Protein AF-A0A969FTD6-F1 (afdb_monomer_lite)

Radius of gyration: 33.19 Å; chains: 1; bounding box: 78×40×81 Å

pLDDT: mean 76.38, std 23.48, range [24.3, 97.56]

Sequence (260 aa):
MRTQARQRPEEIRHRRRGDRRIGVDPRQITDHGQPRAHDRSQKDASADERFLGATGIMGVGSLMAVPLWDGGNVLGLLYADASFARAAFTEDDLRLLSMLGNVAAIQMRNASLIGEKLVKERLMAEALAAAEIQRGCFPDAPPAVPGYQADGRSRPCHEVGGDFFDFVDVGNGRHVCMLGDVAGKGMGAAILMSMIHAVFHELVKDGPPILELARRLNGTVLRHAPSNRFVTLVLAELDATAHRVTVVNCGHAPAPLVAR

Structure (mmCIF, N/CA/C/O backbone):
data_AF-A0A969FTD6-F1
#
_entry.id   AF-A0A969FTD6-F1
#
loop_
_atom_site.group_PDB
_atom_site.id
_atom_site.type_symbol
_atom_site.label_atom_id
_atom_site.label_alt_id
_atom_site.label_comp_id
_atom_site.label_asym_id
_atom_site.label_entity_id
_atom_site.label_seq_id
_atom_site.pdbx_PDB_ins_code
_atom_site.Cartn_x
_atom_site.Cartn_y
_atom_site.Cartn_z
_atom_site.occupancy
_atom_site.B_iso_or_equiv
_atom_site.auth_seq_id
_atom_site.auth_comp_id
_atom_site.auth_asym_id
_atom_site.auth_atom_id
_atom_site.pdbx_PDB_model_num
ATOM 1 N N . MET A 1 1 ? 16.317 21.171 -0.805 1.00 34.66 1 MET A N 1
ATOM 2 C CA . MET A 1 1 ? 15.960 20.791 -2.190 1.00 34.66 1 MET A CA 1
ATOM 3 C C . MET A 1 1 ? 17.231 20.425 -2.946 1.00 34.66 1 MET A C 1
ATOM 5 O O . MET A 1 1 ? 17.944 21.308 -3.395 1.00 34.66 1 MET A O 1
ATOM 9 N N . ARG A 1 2 ? 17.570 19.131 -2.993 1.00 24.30 2 ARG A N 1
ATOM 10 C CA . ARG A 1 2 ? 18.695 18.582 -3.767 1.00 24.30 2 ARG A CA 1
ATOM 11 C C . ARG A 1 2 ? 18.104 17.613 -4.787 1.00 24.30 2 ARG A C 1
ATOM 13 O O . ARG A 1 2 ? 17.516 16.613 -4.393 1.00 24.30 2 ARG A O 1
ATOM 20 N N . THR A 1 3 ? 18.230 17.933 -6.067 1.00 28.70 3 THR A N 1
ATOM 21 C CA . THR A 1 3 ? 17.766 17.094 -7.176 1.00 28.70 3 THR A CA 1
ATOM 22 C C . THR A 1 3 ? 18.923 16.187 -7.591 1.00 28.70 3 THR A C 1
ATOM 24 O O . THR A 1 3 ? 19.965 16.675 -8.024 1.00 28.70 3 THR A O 1
ATOM 27 N N . GLN A 1 4 ? 18.776 14.875 -7.391 1.00 28.73 4 GLN A N 1
ATOM 28 C CA . GLN A 1 4 ? 19.756 13.866 -7.799 1.00 28.73 4 GLN A CA 1
ATOM 29 C C . GLN A 1 4 ? 19.786 13.736 -9.327 1.00 28.73 4 GLN A C 1
ATOM 31 O O . GLN A 1 4 ? 18.759 13.518 -9.971 1.00 28.73 4 GLN A O 1
ATOM 36 N N . ALA A 1 5 ? 20.983 13.861 -9.896 1.00 29.08 5 ALA A N 1
ATOM 37 C CA . ALA A 1 5 ? 21.264 13.612 -11.299 1.00 29.08 5 ALA A CA 1
ATOM 38 C C . ALA A 1 5 ? 21.299 12.099 -11.574 1.00 29.08 5 ALA A C 1
ATOM 40 O O . ALA A 1 5 ? 22.033 11.357 -10.923 1.00 29.08 5 ALA A O 1
ATOM 41 N N . ARG A 1 6 ? 20.517 11.647 -12.562 1.00 28.14 6 ARG A N 1
ATOM 42 C CA . ARG A 1 6 ? 20.619 10.302 -13.145 1.00 28.14 6 ARG A CA 1
ATOM 43 C C . ARG A 1 6 ? 21.990 10.139 -13.815 1.00 28.14 6 ARG A C 1
ATOM 45 O O . ARG A 1 6 ? 22.285 10.841 -14.782 1.00 28.14 6 ARG A O 1
ATOM 52 N N . GLN A 1 7 ? 22.802 9.209 -13.318 1.00 28.56 7 GLN A N 1
ATOM 53 C CA . GLN A 1 7 ? 24.015 8.739 -13.991 1.00 28.56 7 GLN A CA 1
ATOM 54 C C . GLN A 1 7 ? 23.631 7.949 -15.253 1.00 28.56 7 GLN A C 1
ATOM 56 O O . GLN A 1 7 ? 22.749 7.091 -15.212 1.00 28.56 7 GLN A O 1
ATOM 61 N N . ARG A 1 8 ? 24.266 8.277 -16.384 1.00 27.56 8 ARG A N 1
ATOM 62 C CA . ARG A 1 8 ? 24.185 7.511 -17.639 1.00 27.56 8 ARG A CA 1
ATOM 63 C C . ARG A 1 8 ? 25.200 6.354 -17.596 1.00 27.56 8 ARG A C 1
ATOM 65 O O . ARG A 1 8 ? 26.215 6.515 -16.920 1.00 27.56 8 ARG A O 1
ATOM 72 N N . PRO A 1 9 ? 24.967 5.234 -18.304 1.00 26.23 9 PRO A N 1
ATOM 73 C CA . PRO A 1 9 ? 25.908 4.120 -18.335 1.00 26.23 9 PRO A CA 1
ATOM 74 C C . PRO A 1 9 ? 27.205 4.523 -19.046 1.00 26.23 9 PRO A C 1
ATOM 76 O O . PRO A 1 9 ? 27.179 5.256 -20.035 1.00 26.23 9 PRO A O 1
ATOM 79 N N . GLU A 1 10 ? 28.329 4.047 -18.519 1.00 26.23 10 GLU A N 1
ATOM 80 C CA . GLU A 1 10 ? 29.667 4.284 -19.051 1.00 26.23 10 GLU A CA 1
ATOM 81 C C . GLU A 1 10 ? 29.856 3.575 -20.402 1.00 26.23 10 GLU A C 1
ATOM 83 O O . GLU A 1 10 ? 29.721 2.357 -20.514 1.00 26.23 10 GLU A O 1
ATOM 88 N N . GLU A 1 11 ? 30.172 4.348 -21.443 1.00 28.19 11 GLU A N 1
ATOM 89 C CA . GLU A 1 11 ? 30.576 3.826 -22.749 1.00 28.19 11 GLU A CA 1
ATOM 90 C C . GLU A 1 11 ? 31.969 3.192 -22.655 1.00 28.19 11 GLU A C 1
ATOM 92 O O . GLU A 1 11 ? 32.961 3.857 -22.337 1.00 28.19 11 GLU A O 1
ATOM 97 N N . ILE A 1 12 ? 32.058 1.909 -23.007 1.00 25.89 12 ILE A N 1
ATOM 98 C CA . ILE A 1 12 ? 33.327 1.203 -23.191 1.00 25.89 12 ILE A CA 1
ATOM 99 C C . ILE A 1 12 ? 34.023 1.794 -24.428 1.00 25.89 12 ILE A C 1
ATOM 101 O O . ILE A 1 12 ? 33.731 1.444 -25.569 1.00 25.89 12 ILE A O 1
ATOM 105 N N . ARG A 1 13 ? 34.945 2.734 -24.192 1.00 29.53 13 ARG A N 1
ATOM 106 C CA . ARG A 1 13 ? 35.761 3.404 -25.216 1.00 29.53 13 ARG A CA 1
ATOM 107 C C . ARG A 1 13 ? 37.145 2.768 -25.287 1.00 29.53 13 ARG A C 1
ATOM 109 O O . ARG A 1 13 ? 37.989 3.007 -24.421 1.00 29.53 13 ARG A O 1
ATOM 116 N N . HIS A 1 14 ? 37.435 2.066 -26.379 1.00 26.19 14 HIS A N 1
ATOM 117 C CA . HIS A 1 14 ? 38.819 1.806 -26.770 1.00 26.19 14 HIS A CA 1
ATOM 118 C C . HIS A 1 14 ? 39.447 3.123 -27.264 1.00 26.19 14 HIS A C 1
ATOM 120 O O . HIS A 1 14 ? 39.319 3.512 -28.421 1.00 26.19 14 HIS A O 1
ATOM 126 N N . ARG A 1 15 ? 40.090 3.862 -26.348 1.00 26.33 15 ARG A N 1
ATOM 127 C CA . ARG A 1 15 ? 40.807 5.113 -26.643 1.00 26.33 15 ARG A CA 1
ATOM 128 C C . ARG A 1 15 ? 42.099 4.826 -27.411 1.00 26.33 15 ARG A C 1
ATOM 130 O O . ARG A 1 15 ? 43.019 4.229 -26.856 1.00 26.33 15 ARG A O 1
ATOM 137 N N . ARG A 1 16 ? 42.241 5.385 -28.616 1.00 26.97 16 ARG A N 1
ATOM 138 C CA . ARG A 1 16 ? 43.555 5.843 -29.098 1.00 26.97 16 ARG A CA 1
ATOM 139 C C . ARG A 1 16 ? 43.746 7.311 -28.709 1.00 26.97 16 ARG A C 1
ATOM 141 O O . ARG A 1 16 ? 42.808 8.105 -28.691 1.00 26.97 16 ARG A O 1
ATOM 148 N N . ARG A 1 17 ? 44.972 7.646 -28.312 1.00 24.31 17 ARG A N 1
ATOM 149 C CA . ARG A 1 17 ? 45.410 8.978 -27.867 1.00 24.31 17 ARG A CA 1
ATOM 150 C C . ARG A 1 17 ? 45.198 9.986 -29.014 1.00 24.31 17 ARG A C 1
ATOM 152 O O . ARG A 1 17 ? 45.852 9.846 -30.039 1.00 24.31 17 ARG A O 1
ATOM 159 N N . GLY A 1 18 ? 44.302 10.967 -28.842 1.00 30.55 18 GLY A N 1
ATOM 160 C CA . GLY A 1 18 ? 44.083 12.066 -29.807 1.00 30.55 18 GLY A CA 1
ATOM 161 C C . GLY A 1 18 ? 42.626 12.487 -30.067 1.00 30.55 18 GLY A C 1
ATOM 162 O O . GLY A 1 18 ? 42.404 13.520 -30.684 1.00 30.55 18 GLY A O 1
ATOM 163 N N . ASP A 1 19 ? 41.642 11.731 -29.580 1.00 30.91 19 ASP A N 1
ATOM 164 C CA . ASP A 1 19 ? 40.222 11.866 -29.948 1.00 30.91 19 ASP A CA 1
ATOM 165 C C . ASP A 1 19 ? 39.555 13.184 -29.464 1.00 30.91 19 ASP A C 1
ATOM 167 O O . ASP A 1 19 ? 39.225 13.333 -28.281 1.00 30.91 19 ASP A O 1
ATOM 171 N N . ARG A 1 20 ? 39.361 14.155 -30.376 1.00 35.31 20 ARG A N 1
ATOM 172 C CA . ARG A 1 20 ? 38.518 15.357 -30.188 1.00 35.31 20 ARG A CA 1
ATOM 173 C C . ARG A 1 20 ? 37.158 15.144 -30.862 1.00 35.31 20 ARG A C 1
ATOM 175 O O . ARG A 1 20 ? 37.081 14.602 -31.956 1.00 35.31 20 ARG A O 1
ATOM 182 N N . ARG A 1 21 ? 36.084 15.590 -30.196 1.00 30.48 21 ARG A N 1
ATOM 183 C CA . ARG A 1 21 ? 34.682 15.393 -30.612 1.00 30.48 21 ARG A CA 1
ATOM 184 C C . ARG A 1 21 ? 34.418 15.962 -32.012 1.00 30.48 21 ARG A C 1
ATOM 186 O O . ARG A 1 21 ? 34.477 17.174 -32.197 1.00 30.48 21 ARG A O 1
ATOM 193 N N . ILE A 1 22 ? 34.037 15.100 -32.950 1.00 40.06 22 ILE A N 1
ATOM 194 C CA . ILE A 1 22 ? 33.452 15.498 -34.234 1.00 40.06 22 ILE A CA 1
ATOM 195 C C . ILE A 1 22 ? 31.959 15.753 -33.981 1.00 40.06 22 ILE A C 1
ATOM 197 O O . ILE A 1 22 ? 31.197 14.824 -33.718 1.00 40.06 22 ILE A O 1
ATOM 201 N N . GLY A 1 23 ? 31.553 17.022 -33.962 1.00 32.78 23 GLY A N 1
ATOM 202 C CA . GLY A 1 23 ? 30.154 17.417 -33.808 1.00 32.78 23 GLY A CA 1
ATOM 203 C C . GLY A 1 23 ? 29.450 17.437 -35.159 1.00 32.78 23 GLY A C 1
ATOM 204 O O . GLY A 1 23 ? 29.467 18.466 -35.820 1.00 32.78 23 GLY A O 1
ATOM 205 N N . VAL A 1 24 ? 28.845 16.317 -35.560 1.00 42.66 24 VAL A N 1
ATOM 206 C CA . VAL A 1 24 ? 27.911 16.267 -36.699 1.00 42.66 24 VAL A CA 1
ATOM 207 C C . VAL A 1 24 ? 26.496 16.174 -36.138 1.00 42.66 24 VAL A C 1
ATOM 209 O O . VAL A 1 24 ? 26.225 15.297 -35.317 1.00 42.66 24 VAL A O 1
ATOM 212 N N . ASP A 1 25 ? 25.602 17.080 -36.538 1.00 39.84 25 ASP A N 1
ATOM 213 C CA . ASP A 1 25 ? 24.189 17.019 -36.151 1.00 39.84 25 ASP A CA 1
ATOM 214 C C . ASP A 1 25 ? 23.498 15.866 -36.913 1.00 39.84 25 ASP A C 1
ATOM 216 O O . ASP A 1 25 ? 23.397 15.929 -38.143 1.00 39.84 25 ASP A O 1
ATOM 220 N N . PRO A 1 26 ? 22.988 14.820 -36.228 1.00 39.53 26 PRO A N 1
ATOM 221 C CA . PRO A 1 26 ? 22.328 13.680 -36.871 1.00 39.53 26 PRO A CA 1
ATOM 222 C C . PRO A 1 26 ? 21.117 14.074 -37.726 1.00 39.53 26 PRO A C 1
ATOM 224 O O . PRO A 1 26 ? 20.759 13.352 -38.655 1.00 39.53 26 PRO A O 1
ATOM 227 N N . ARG A 1 27 ? 20.491 15.225 -37.439 1.00 37.91 27 ARG A N 1
ATOM 228 C CA . ARG A 1 27 ? 19.327 15.739 -38.179 1.00 37.91 27 ARG A CA 1
ATOM 229 C C . ARG A 1 27 ? 19.689 16.279 -39.560 1.00 37.91 27 ARG A C 1
ATOM 231 O O . ARG A 1 27 ? 18.815 16.370 -40.411 1.00 37.91 27 ARG A O 1
ATOM 238 N N . GLN A 1 28 ? 20.959 16.608 -39.801 1.00 39.91 28 GLN A N 1
ATOM 239 C CA . GLN A 1 28 ? 21.438 17.109 -41.096 1.00 39.91 28 GLN A CA 1
ATOM 240 C C . GLN A 1 28 ? 21.716 15.988 -42.114 1.00 39.91 28 GLN A C 1
ATOM 242 O O . GLN A 1 28 ? 22.101 16.264 -43.249 1.00 39.91 28 GLN A O 1
ATOM 247 N N . ILE A 1 29 ? 21.528 14.728 -41.706 1.00 44.56 29 ILE A N 1
ATOM 248 C CA . ILE A 1 29 ? 21.784 13.513 -42.500 1.00 44.56 29 ILE A CA 1
ATOM 249 C C . ILE A 1 29 ? 20.460 12.823 -42.892 1.00 44.56 29 ILE A C 1
ATOM 251 O O . ILE A 1 29 ? 20.436 11.858 -43.651 1.00 44.56 29 ILE A O 1
ATOM 255 N N . THR A 1 30 ? 19.328 13.344 -42.418 1.00 38.50 30 THR A N 1
ATOM 256 C CA . THR A 1 30 ? 17.986 12.847 -42.735 1.00 38.50 30 THR A CA 1
ATOM 257 C C . THR A 1 30 ? 17.180 13.935 -43.434 1.00 38.50 30 THR A C 1
ATOM 259 O O . THR A 1 30 ? 17.052 15.025 -42.883 1.00 38.50 30 THR A O 1
ATOM 262 N N . ASP A 1 31 ? 16.586 13.630 -44.589 1.00 37.19 31 ASP A N 1
ATOM 263 C CA . ASP A 1 31 ? 15.545 14.462 -45.202 1.00 37.19 31 ASP A CA 1
ATOM 264 C C . ASP A 1 31 ? 14.208 13.713 -45.105 1.00 37.19 31 ASP A C 1
ATOM 266 O O . ASP A 1 31 ? 14.114 12.540 -45.472 1.00 37.19 31 ASP A O 1
ATOM 270 N N . HIS A 1 32 ? 13.194 14.347 -44.515 1.00 36.75 32 HIS A N 1
ATOM 271 C CA . HIS A 1 32 ? 11.852 13.777 -44.315 1.00 36.75 32 HIS A CA 1
ATOM 272 C C . HIS A 1 32 ? 11.771 12.373 -43.669 1.00 36.75 32 HIS A C 1
ATOM 274 O O . HIS A 1 32 ? 10.801 11.645 -43.874 1.00 36.75 32 HIS A O 1
ATOM 280 N N . GLY A 1 33 ? 12.756 11.981 -42.852 1.00 39.34 33 GLY A N 1
ATOM 281 C CA . GLY A 1 33 ? 12.734 10.694 -42.143 1.00 39.34 33 GLY A CA 1
ATOM 282 C C . GLY A 1 33 ? 13.090 9.474 -43.002 1.00 39.34 33 GLY A C 1
ATOM 283 O O . GLY A 1 33 ? 12.961 8.352 -42.520 1.00 39.34 33 GLY A O 1
ATOM 284 N N . GLN A 1 34 ? 13.577 9.670 -44.233 1.00 30.23 34 GLN A N 1
ATOM 285 C CA . GLN A 1 34 ? 14.208 8.612 -45.024 1.00 30.23 34 GLN A CA 1
ATOM 286 C C . GLN A 1 34 ? 15.731 8.823 -45.077 1.00 30.23 34 GLN A C 1
ATOM 288 O O . GLN A 1 34 ? 16.189 9.931 -45.376 1.00 30.23 34 GLN A O 1
ATOM 293 N N . PRO A 1 35 ? 16.549 7.790 -44.799 1.00 38.34 35 PRO A N 1
ATOM 294 C CA . PRO A 1 35 ? 17.992 7.902 -44.935 1.00 38.34 35 PRO A CA 1
ATOM 295 C C . PRO A 1 35 ? 18.355 7.910 -46.423 1.00 38.34 35 PRO A C 1
ATOM 297 O O . PRO A 1 35 ? 18.265 6.888 -47.101 1.00 38.34 35 PRO A O 1
ATOM 300 N N . ARG A 1 36 ? 18.799 9.056 -46.951 1.00 35.66 36 ARG A N 1
ATOM 301 C CA . ARG A 1 36 ? 19.637 9.025 -48.153 1.00 35.66 36 ARG A CA 1
ATOM 302 C C . ARG A 1 36 ? 21.031 8.606 -47.713 1.00 35.66 36 ARG A C 1
ATOM 304 O O . ARG A 1 36 ? 21.658 9.313 -46.930 1.00 35.66 36 ARG A O 1
ATOM 311 N N . ALA A 1 37 ? 21.527 7.501 -48.264 1.00 34.59 37 ALA A N 1
ATOM 312 C CA . ALA A 1 37 ? 22.958 7.307 -48.426 1.00 34.59 37 ALA A CA 1
ATOM 313 C C . ALA A 1 37 ? 23.477 8.563 -49.142 1.00 34.59 37 ALA A C 1
ATOM 315 O O . ALA A 1 37 ? 23.156 8.804 -50.306 1.00 34.59 37 ALA A O 1
ATOM 316 N N . HIS A 1 38 ? 24.143 9.463 -48.420 1.00 37.91 38 HIS A N 1
ATOM 317 C CA . HIS A 1 38 ? 24.896 10.509 -49.086 1.00 37.91 38 HIS A CA 1
ATOM 318 C C . HIS A 1 38 ? 26.130 9.819 -49.651 1.00 37.91 38 HIS A C 1
ATOM 320 O O . HIS A 1 38 ? 27.153 9.724 -48.979 1.00 37.91 38 HIS A O 1
ATOM 326 N N . ASP A 1 39 ? 26.006 9.326 -50.886 1.00 34.66 39 ASP A N 1
ATOM 327 C CA . ASP A 1 39 ? 27.163 9.138 -51.746 1.00 34.66 39 ASP A CA 1
ATOM 328 C C . ASP A 1 39 ? 27.726 10.518 -52.027 1.00 34.66 39 ASP A C 1
ATOM 330 O O . ASP A 1 39 ? 27.316 11.264 -52.920 1.00 34.66 39 ASP A O 1
ATOM 334 N N . ARG A 1 40 ? 28.606 10.926 -51.132 1.00 37.47 40 ARG A N 1
ATOM 335 C CA . ARG A 1 40 ? 29.552 11.969 -51.425 1.00 37.47 40 ARG A CA 1
ATOM 336 C C . ARG A 1 40 ? 30.903 11.364 -51.134 1.00 37.47 40 ARG A C 1
ATOM 338 O O . ARG A 1 40 ? 31.527 11.686 -50.130 1.00 37.47 40 ARG A O 1
ATOM 345 N N . SER A 1 41 ? 31.376 10.548 -52.076 1.00 36.34 41 SER A N 1
ATOM 346 C CA . SER A 1 41 ? 32.787 10.547 -52.468 1.00 36.34 41 SER A CA 1
ATOM 347 C C . SER A 1 41 ? 33.208 11.990 -52.812 1.00 36.34 41 SER A C 1
ATOM 349 O O . SER A 1 41 ? 33.412 12.364 -53.970 1.00 36.34 41 SER A O 1
ATOM 351 N N . GLN A 1 42 ? 33.284 12.858 -51.807 1.00 39.09 42 GLN A N 1
ATOM 352 C CA . GLN A 1 42 ? 33.885 14.167 -51.931 1.00 39.09 42 GLN A CA 1
ATOM 353 C C . GLN A 1 42 ? 35.360 13.997 -51.623 1.00 39.09 42 GLN A C 1
ATOM 355 O O . GLN A 1 42 ? 35.747 13.592 -50.531 1.00 39.09 42 GLN A O 1
ATOM 360 N N . LYS A 1 43 ? 36.173 14.337 -52.623 1.00 36.94 43 LYS A N 1
ATOM 361 C CA . LYS A 1 43 ? 37.637 14.355 -52.574 1.00 36.94 43 LYS A CA 1
ATOM 362 C C . LYS A 1 43 ? 38.214 15.336 -51.541 1.00 36.94 43 LYS A C 1
ATOM 364 O O . LYS A 1 43 ? 39.428 15.480 -51.498 1.00 36.94 43 LYS A O 1
ATOM 369 N N . ASP A 1 44 ? 37.382 16.015 -50.747 1.00 42.88 44 ASP A N 1
ATOM 370 C CA . ASP A 1 44 ? 37.850 16.888 -49.676 1.00 42.88 44 ASP A CA 1
ATOM 371 C C . ASP A 1 44 ? 36.746 17.169 -48.638 1.00 42.88 44 ASP A C 1
ATOM 373 O O . ASP A 1 44 ? 35.820 17.944 -48.878 1.00 42.88 44 ASP A O 1
ATOM 377 N N . ALA A 1 45 ? 36.840 16.541 -47.461 1.00 41.19 45 ALA A N 1
ATOM 378 C CA . ALA A 1 45 ? 35.931 16.771 -46.329 1.00 41.19 45 ALA A CA 1
ATOM 379 C C . ALA A 1 45 ? 36.155 18.139 -45.642 1.00 41.19 45 ALA A C 1
ATOM 381 O O . ALA A 1 45 ? 35.375 18.544 -44.783 1.00 41.19 45 ALA A O 1
ATOM 382 N N . SER A 1 46 ? 37.224 18.850 -46.017 1.00 39.78 46 SER A N 1
ATOM 383 C CA . SER A 1 46 ? 37.617 20.155 -45.473 1.00 39.78 46 SER A CA 1
ATOM 384 C C . SER A 1 46 ? 36.807 21.340 -46.026 1.00 39.78 46 SER A C 1
ATOM 386 O O . SER A 1 46 ? 36.881 22.437 -45.474 1.00 39.78 46 SER A O 1
ATOM 388 N N . ALA A 1 47 ? 36.021 21.125 -47.088 1.00 37.38 47 ALA A N 1
ATOM 389 C CA . ALA A 1 47 ? 35.304 22.172 -47.819 1.00 37.38 47 ALA A CA 1
ATOM 390 C C . ALA A 1 47 ? 33.781 22.215 -47.562 1.00 37.38 47 ALA A C 1
ATOM 392 O O . ALA A 1 47 ? 33.101 23.086 -48.104 1.00 37.38 47 ALA A O 1
ATOM 393 N N . ASP A 1 48 ? 33.221 21.291 -46.772 1.00 44.91 48 ASP A N 1
ATOM 394 C CA . ASP A 1 48 ? 31.775 21.234 -46.504 1.00 44.91 48 ASP A CA 1
ATOM 395 C C . ASP A 1 48 ? 31.416 22.027 -45.234 1.00 44.91 48 ASP A C 1
ATOM 397 O O . ASP A 1 48 ? 31.877 21.720 -44.129 1.00 44.91 48 ASP A O 1
ATOM 401 N N . GLU A 1 49 ? 30.554 23.040 -45.384 1.00 41.72 49 GLU A N 1
ATOM 402 C CA . GLU A 1 49 ? 30.162 23.951 -44.302 1.00 41.72 49 GLU A CA 1
ATOM 403 C C . GLU A 1 49 ? 29.509 23.254 -43.098 1.00 41.72 49 GLU A C 1
ATOM 405 O O . GLU A 1 49 ? 29.591 23.746 -41.972 1.00 41.72 49 GLU A O 1
ATOM 410 N N . ARG A 1 50 ? 28.929 22.064 -43.297 1.00 44.62 50 ARG A N 1
ATOM 411 C CA . ARG A 1 50 ? 28.307 21.259 -42.228 1.00 44.62 50 ARG A CA 1
ATOM 412 C C . ARG A 1 50 ? 29.327 20.622 -41.280 1.00 44.62 50 ARG A C 1
ATOM 414 O O . ARG A 1 50 ? 28.972 20.201 -40.182 1.00 44.62 50 ARG A O 1
ATOM 421 N N . PHE A 1 51 ? 30.594 20.581 -41.687 1.00 43.53 51 PHE A N 1
ATOM 422 C CA . PHE A 1 51 ? 31.714 20.029 -40.930 1.00 43.53 51 PHE A CA 1
ATOM 423 C C . PHE A 1 51 ? 32.648 21.105 -40.353 1.00 43.53 51 PHE A C 1
ATOM 425 O O . PHE A 1 51 ? 33.526 20.785 -39.548 1.00 43.53 51 PHE A O 1
ATOM 432 N N . LEU A 1 52 ? 32.415 22.388 -40.665 1.00 42.03 52 LEU A N 1
ATOM 433 C CA . LEU A 1 52 ? 33.220 23.524 -40.185 1.00 42.03 52 LEU A CA 1
ATOM 434 C C . LEU A 1 52 ? 33.197 23.713 -38.653 1.00 42.03 52 LEU A C 1
ATOM 436 O O . LEU A 1 52 ? 34.031 24.436 -38.112 1.00 42.03 52 LEU A O 1
ATOM 440 N N . GLY A 1 53 ? 32.285 23.046 -37.934 1.00 40.25 53 GLY A N 1
ATOM 441 C CA . GLY A 1 53 ? 32.244 23.028 -36.465 1.00 40.25 53 GLY A CA 1
ATOM 442 C C . GLY A 1 53 ? 33.023 21.880 -35.803 1.00 40.25 53 GLY A C 1
ATOM 443 O O . GLY A 1 53 ? 33.278 21.923 -34.597 1.00 40.25 53 GLY A O 1
ATOM 444 N N . ALA A 1 54 ? 33.422 20.852 -36.557 1.00 43.84 54 ALA A N 1
ATOM 445 C CA . ALA A 1 54 ? 34.159 19.709 -36.032 1.00 43.84 54 ALA A CA 1
ATOM 446 C C . ALA A 1 54 ? 35.668 19.988 -36.099 1.00 43.84 54 ALA A C 1
ATOM 448 O O . ALA A 1 54 ? 36.334 19.749 -37.104 1.00 43.84 54 ALA A O 1
ATOM 449 N N . THR A 1 55 ? 36.226 20.509 -35.006 1.00 36.59 55 THR A N 1
ATOM 450 C CA . THR A 1 55 ? 37.664 20.783 -34.849 1.00 36.59 55 THR A CA 1
ATOM 451 C C . THR A 1 55 ? 38.469 19.474 -34.799 1.00 36.59 55 THR A C 1
ATOM 453 O O . THR A 1 55 ? 38.872 19.005 -33.735 1.00 36.59 55 THR A O 1
ATOM 456 N N . GLY A 1 56 ? 38.688 18.864 -35.967 1.00 45.22 56 GLY A N 1
ATOM 457 C CA . GLY A 1 56 ? 39.451 17.619 -36.117 1.00 45.22 56 GLY A CA 1
ATOM 458 C C . GLY A 1 56 ? 39.754 17.168 -37.552 1.00 45.22 56 GLY A C 1
ATOM 459 O O . GLY A 1 56 ? 40.499 16.213 -37.722 1.00 45.22 56 GLY A O 1
ATOM 460 N N . ILE A 1 57 ? 39.242 17.842 -38.587 1.00 46.69 57 ILE A N 1
ATOM 461 C CA . ILE A 1 57 ? 39.312 17.378 -39.989 1.00 46.69 57 ILE A CA 1
ATOM 462 C C . ILE A 1 57 ? 40.542 17.949 -40.724 1.00 46.69 57 ILE A C 1
ATOM 464 O O . ILE A 1 57 ? 40.469 18.362 -41.875 1.00 46.69 57 ILE A O 1
ATOM 468 N N . MET A 1 58 ? 41.703 18.016 -40.068 1.00 42.41 58 MET A N 1
ATOM 469 C CA . MET A 1 58 ? 42.963 18.308 -40.768 1.00 42.41 58 MET A CA 1
ATOM 470 C C . MET A 1 58 ? 43.686 16.986 -41.037 1.00 42.41 58 MET A C 1
ATOM 472 O O . MET A 1 58 ? 44.236 16.387 -40.117 1.00 42.41 58 MET A O 1
ATOM 476 N N . GLY A 1 59 ? 43.659 16.524 -42.294 1.00 48.44 59 GLY A N 1
ATOM 477 C CA . GLY A 1 59 ? 44.374 15.321 -42.757 1.00 48.44 59 GLY A CA 1
ATOM 478 C C . GLY A 1 59 ? 43.504 14.134 -43.199 1.00 48.44 59 GLY A C 1
ATOM 479 O O . GLY A 1 59 ? 44.048 13.083 -43.542 1.00 48.44 59 GLY A O 1
ATOM 480 N N . VAL A 1 60 ? 42.177 14.285 -43.222 1.00 53.81 60 VAL A N 1
ATOM 481 C CA . VAL A 1 60 ? 41.246 13.271 -43.746 1.00 53.81 60 VAL A CA 1
ATOM 482 C C . VAL A 1 60 ? 41.052 13.500 -45.246 1.00 53.81 60 VAL A C 1
ATOM 484 O O . VAL A 1 60 ? 40.580 14.562 -45.635 1.00 53.81 60 VAL A O 1
ATOM 487 N N . GLY A 1 61 ? 41.426 12.529 -46.085 1.00 57.81 61 GLY A N 1
ATOM 488 C CA . GLY A 1 61 ? 41.293 12.633 -47.547 1.00 57.81 61 GLY A CA 1
ATOM 489 C C . GLY A 1 61 ? 39.907 12.239 -48.068 1.00 57.81 61 GLY A C 1
ATOM 490 O O . GLY A 1 61 ? 39.499 12.690 -49.132 1.00 57.81 61 GLY A O 1
ATOM 491 N N . SER A 1 62 ? 39.174 11.405 -47.322 1.00 67.69 62 SER A N 1
ATOM 492 C CA . SER A 1 62 ? 37.811 10.960 -47.647 1.00 67.69 62 SER A CA 1
ATOM 493 C C . SER A 1 62 ? 37.091 10.489 -46.373 1.00 67.69 62 SER A C 1
ATOM 495 O O . SER A 1 62 ? 37.717 9.864 -45.517 1.00 67.69 62 SER A O 1
ATOM 497 N N . LEU A 1 63 ? 35.790 10.773 -46.238 1.00 76.50 63 LEU A N 1
ATOM 498 C CA . LEU A 1 63 ? 34.941 10.410 -45.090 1.00 76.50 63 LEU A CA 1
ATOM 499 C C . LEU A 1 63 ? 33.613 9.826 -45.596 1.00 76.50 63 LEU A C 1
ATOM 501 O O . LEU A 1 63 ? 32.999 10.395 -46.492 1.00 76.50 63 LEU A O 1
ATOM 505 N N . MET A 1 64 ? 33.141 8.740 -44.987 1.00 79.19 64 MET A N 1
ATOM 506 C CA . MET A 1 64 ? 31.770 8.242 -45.134 1.00 79.19 64 MET A CA 1
ATOM 507 C C . MET A 1 64 ? 31.079 8.210 -43.785 1.00 79.19 64 MET A C 1
ATOM 509 O O . MET A 1 64 ? 31.704 7.895 -42.773 1.00 79.19 64 MET A O 1
ATOM 513 N N . ALA A 1 65 ? 29.776 8.463 -43.779 1.00 80.88 65 ALA A N 1
ATOM 514 C CA . ALA A 1 65 ? 28.963 8.303 -42.591 1.00 80.88 65 ALA A CA 1
ATOM 515 C C . ALA A 1 65 ? 27.568 7.788 -42.943 1.00 80.88 65 ALA A C 1
ATOM 517 O O . ALA A 1 65 ? 26.978 8.196 -43.942 1.00 80.88 65 ALA A O 1
ATOM 518 N N . VAL A 1 66 ? 27.043 6.901 -42.104 1.00 85.88 66 VAL A N 1
ATOM 519 C CA . VAL A 1 66 ? 25.717 6.298 -42.245 1.00 85.88 66 VAL A CA 1
ATOM 520 C C . VAL A 1 66 ? 24.979 6.355 -40.910 1.00 85.88 66 VAL A C 1
ATOM 522 O O . VAL A 1 66 ? 25.597 6.198 -39.849 1.00 85.88 66 VAL A O 1
ATOM 525 N N . PRO A 1 67 ? 23.660 6.583 -40.918 1.00 84.50 67 PRO A N 1
ATOM 526 C CA . PRO A 1 67 ? 22.884 6.593 -39.691 1.00 84.50 67 PRO A CA 1
ATOM 527 C C . PRO A 1 67 ? 22.775 5.181 -39.107 1.00 84.50 67 PRO A C 1
ATOM 529 O O . PRO A 1 67 ? 22.613 4.197 -39.825 1.00 84.50 67 PRO A O 1
ATOM 532 N N . LEU A 1 68 ? 22.795 5.092 -37.781 1.00 89.31 68 LEU A N 1
ATOM 533 C CA . LEU A 1 68 ? 22.382 3.898 -37.052 1.00 89.31 68 LEU A CA 1
ATOM 534 C C . LEU A 1 68 ? 20.863 3.961 -36.872 1.00 89.31 68 LEU A C 1
ATOM 536 O O . LEU A 1 68 ? 20.380 4.565 -35.915 1.00 89.31 68 LEU A O 1
ATOM 540 N N . TRP A 1 69 ? 20.109 3.394 -37.811 1.00 82.62 69 TRP A N 1
ATOM 541 C CA . TRP A 1 69 ? 18.647 3.477 -37.837 1.00 82.62 69 TRP A CA 1
ATOM 542 C C . TRP A 1 69 ? 17.988 2.140 -37.481 1.00 82.62 69 TRP A C 1
ATOM 544 O O . TRP A 1 69 ? 18.303 1.111 -38.073 1.00 82.62 69 TRP A O 1
ATOM 554 N N . ASP A 1 70 ? 17.060 2.154 -36.519 1.00 81.12 70 ASP A N 1
ATOM 555 C CA . ASP A 1 70 ? 16.342 0.954 -36.049 1.00 81.12 70 ASP A CA 1
ATOM 556 C C . ASP A 1 70 ? 14.971 0.740 -36.725 1.00 81.12 70 ASP A C 1
ATOM 558 O O . ASP A 1 70 ? 14.173 -0.076 -36.269 1.00 81.12 70 ASP A O 1
ATOM 562 N N . GLY A 1 71 ? 14.679 1.474 -37.804 1.00 75.81 71 GLY A N 1
ATOM 563 C CA . GLY A 1 71 ? 13.383 1.451 -38.491 1.00 75.81 71 GLY A CA 1
ATOM 564 C C . GLY A 1 71 ? 12.404 2.532 -38.015 1.00 75.81 71 GLY A C 1
ATOM 565 O O . GLY A 1 71 ? 11.489 2.887 -38.755 1.00 75.81 71 GLY A O 1
ATOM 566 N N . GLY A 1 72 ? 12.610 3.105 -36.822 1.00 76.88 72 GLY A N 1
ATOM 567 C CA . GLY A 1 72 ? 11.770 4.182 -36.283 1.00 76.88 72 GLY A CA 1
ATOM 568 C C . GLY A 1 72 ? 12.549 5.397 -35.777 1.00 76.88 72 GLY A C 1
ATOM 569 O O . GLY A 1 72 ? 12.040 6.512 -35.836 1.00 76.88 72 GLY A O 1
ATOM 570 N N . ASN A 1 73 ? 13.786 5.205 -35.311 1.00 78.88 73 ASN A N 1
ATOM 571 C CA . ASN A 1 73 ? 14.627 6.244 -34.719 1.00 78.88 73 ASN A CA 1
ATOM 572 C C . ASN A 1 73 ? 16.085 6.130 -35.184 1.00 78.88 73 ASN A C 1
ATOM 574 O O . ASN A 1 73 ? 16.603 5.036 -35.411 1.00 78.88 73 ASN A O 1
ATOM 578 N N . VAL A 1 74 ? 16.774 7.269 -35.281 1.00 83.94 74 VAL A N 1
ATOM 579 C CA . VAL A 1 74 ? 18.230 7.313 -35.485 1.00 83.94 74 VAL A CA 1
ATOM 580 C C . VAL A 1 74 ? 18.912 7.289 -34.117 1.00 83.94 74 VAL A C 1
ATOM 582 O O . VAL A 1 74 ? 18.795 8.237 -33.343 1.00 83.94 74 VAL A O 1
ATOM 585 N N . LEU A 1 75 ? 19.609 6.194 -33.815 1.00 84.38 75 LEU A N 1
ATOM 586 C CA . LEU A 1 75 ? 20.322 5.970 -32.554 1.00 84.38 75 LEU A CA 1
ATOM 587 C C . LEU A 1 75 ? 21.674 6.696 -32.505 1.00 84.38 75 LEU A C 1
ATOM 589 O O . LEU A 1 75 ? 22.184 6.983 -31.424 1.00 84.38 75 LEU A O 1
ATOM 593 N N . GLY A 1 76 ? 22.263 6.981 -33.667 1.00 83.06 76 GLY A N 1
ATOM 594 C CA . GLY A 1 76 ? 23.578 7.604 -33.782 1.00 83.06 76 GLY A CA 1
ATOM 595 C C . GLY A 1 76 ? 24.110 7.606 -35.213 1.00 83.06 76 GLY A C 1
ATOM 596 O O . GLY A 1 76 ? 23.362 7.372 -36.162 1.00 83.06 76 GLY A O 1
ATOM 597 N N . LEU A 1 77 ? 25.410 7.864 -35.355 1.00 86.69 77 LEU A N 1
ATOM 598 C CA . LEU A 1 77 ? 26.118 7.911 -36.633 1.00 86.69 77 LEU A CA 1
ATOM 599 C C . LEU A 1 77 ? 27.304 6.946 -36.598 1.00 86.69 77 LEU A C 1
ATOM 601 O O . LEU A 1 77 ? 28.113 6.998 -35.672 1.00 86.69 77 LEU A O 1
ATOM 605 N N . LEU A 1 78 ? 27.421 6.101 -37.616 1.00 84.56 78 LEU A N 1
ATOM 606 C CA . LEU A 1 78 ? 28.617 5.310 -37.876 1.00 84.56 78 LEU A CA 1
ATOM 607 C C . LEU A 1 78 ? 29.402 5.995 -38.990 1.00 84.56 78 LEU A C 1
ATOM 609 O O . LEU A 1 78 ? 28.838 6.266 -40.045 1.00 84.56 78 LEU A O 1
ATOM 613 N N . TYR A 1 79 ? 30.684 6.277 -38.773 1.00 83.12 79 TYR A N 1
ATOM 614 C CA . TYR A 1 79 ? 31.532 6.893 -39.789 1.00 83.12 79 TYR A CA 1
ATOM 615 C C . TYR A 1 79 ? 32.836 6.122 -39.982 1.00 83.12 79 TYR A C 1
ATOM 617 O O . TYR A 1 79 ? 33.289 5.407 -39.088 1.00 83.12 79 TYR A O 1
ATOM 625 N N . ALA A 1 80 ? 33.421 6.285 -41.163 1.00 82.50 80 ALA A N 1
ATOM 626 C CA . ALA A 1 80 ? 34.732 5.777 -41.528 1.00 82.50 80 ALA A CA 1
ATOM 627 C C . ALA A 1 80 ? 35.500 6.867 -42.277 1.00 82.50 80 ALA A C 1
ATOM 629 O O . ALA A 1 80 ? 34.954 7.507 -43.176 1.00 82.50 80 ALA A O 1
ATOM 630 N N . ASP A 1 81 ? 36.765 7.068 -41.922 1.00 77.19 81 ASP A N 1
ATOM 631 C CA . ASP A 1 81 ? 37.664 8.012 -42.577 1.00 77.19 81 ASP A CA 1
ATOM 632 C C . ASP A 1 81 ? 38.867 7.298 -43.210 1.00 77.19 81 ASP A C 1
ATOM 634 O O . ASP A 1 81 ? 39.287 6.222 -42.775 1.00 77.19 81 ASP A O 1
ATOM 638 N N . ALA A 1 82 ? 39.402 7.882 -44.282 1.00 68.25 82 ALA A N 1
ATOM 639 C CA . ALA A 1 82 ? 40.610 7.418 -44.949 1.00 68.25 82 ALA A CA 1
ATOM 640 C C . ALA A 1 82 ? 41.607 8.571 -45.122 1.00 68.25 82 ALA A C 1
ATOM 642 O O . ALA A 1 82 ? 41.259 9.681 -45.534 1.00 68.25 82 ALA A O 1
ATOM 643 N N . SER A 1 83 ? 42.878 8.296 -44.819 1.00 60.78 83 SER A N 1
ATOM 644 C CA . SER A 1 83 ? 43.983 9.236 -45.029 1.00 60.78 83 SER A CA 1
ATOM 645 C C . SER A 1 83 ? 44.273 9.431 -46.523 1.00 60.78 83 SER A C 1
ATOM 647 O O . SER A 1 83 ? 44.102 8.504 -47.313 1.00 60.78 83 SER A O 1
ATOM 649 N N . PHE A 1 84 ? 44.802 10.605 -46.887 1.00 55.62 84 PHE A N 1
ATOM 650 C CA . PHE A 1 84 ? 45.101 11.059 -48.261 1.00 55.62 84 PHE A CA 1
ATOM 651 C C . PHE A 1 84 ? 45.893 10.088 -49.170 1.00 55.62 84 PHE A C 1
ATOM 653 O O . PHE A 1 84 ? 45.926 10.281 -50.380 1.00 55.62 84 PHE A O 1
ATOM 660 N N . ALA A 1 85 ? 46.531 9.052 -48.620 1.00 56.06 85 ALA A N 1
ATOM 661 C CA . ALA A 1 85 ? 47.310 8.066 -49.372 1.00 56.06 85 ALA A CA 1
ATOM 662 C C . ALA A 1 85 ? 46.496 6.854 -49.883 1.00 56.06 85 ALA A C 1
ATOM 664 O O . ALA A 1 85 ? 47.052 6.005 -50.579 1.00 56.06 85 ALA A O 1
ATOM 665 N N . ARG A 1 86 ? 45.207 6.730 -49.529 1.00 55.22 86 ARG A N 1
ATOM 666 C CA . ARG A 1 86 ? 44.318 5.627 -49.951 1.00 55.22 86 ARG A CA 1
ATOM 667 C C . ARG A 1 86 ? 43.260 6.116 -50.951 1.00 55.22 86 ARG A C 1
ATOM 669 O O . ARG A 1 86 ? 42.898 7.286 -50.939 1.00 55.22 86 ARG A O 1
ATOM 676 N N . ALA A 1 87 ? 42.781 5.216 -51.819 1.00 59.12 87 ALA A N 1
ATOM 677 C CA . ALA A 1 87 ? 41.728 5.510 -52.798 1.00 59.12 87 ALA A CA 1
ATOM 67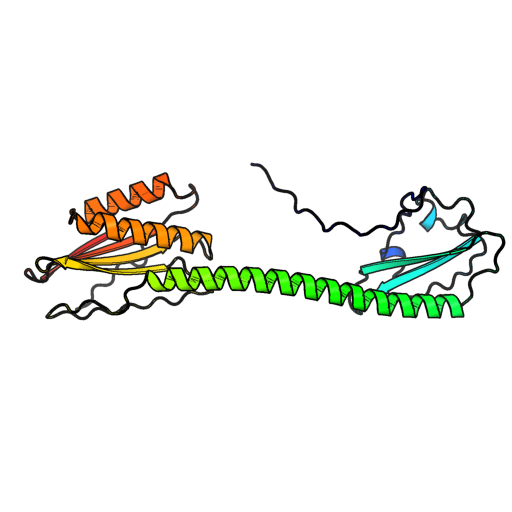8 C C . ALA A 1 87 ? 40.448 6.044 -52.121 1.00 59.12 87 ALA A C 1
ATOM 680 O O . ALA A 1 87 ? 40.147 5.663 -50.989 1.00 59.12 87 ALA A O 1
ATOM 681 N N . ALA A 1 88 ? 39.720 6.927 -52.816 1.00 69.00 88 ALA A N 1
ATOM 682 C CA . ALA A 1 88 ? 38.442 7.470 -52.352 1.00 69.00 88 ALA A CA 1
ATOM 683 C C . ALA A 1 88 ? 37.424 6.346 -52.107 1.00 69.00 88 ALA A C 1
ATOM 685 O O . ALA A 1 88 ? 37.455 5.325 -52.796 1.00 69.00 88 ALA A O 1
ATOM 686 N N . PHE A 1 89 ? 36.537 6.543 -51.129 1.00 75.44 89 PHE A N 1
ATOM 687 C CA . PHE A 1 89 ? 35.480 5.577 -50.845 1.00 75.44 89 PHE A CA 1
ATOM 688 C C . PHE A 1 89 ? 34.530 5.425 -52.035 1.00 75.44 89 PHE A C 1
ATOM 690 O O . PHE A 1 89 ? 34.235 6.397 -52.731 1.00 75.44 89 PHE A O 1
ATOM 697 N N . THR A 1 90 ? 34.057 4.203 -52.254 1.00 81.62 90 THR A N 1
ATOM 698 C CA . THR A 1 90 ? 33.141 3.855 -53.342 1.00 81.62 90 THR A CA 1
ATOM 699 C C . THR A 1 90 ? 31.700 3.713 -52.849 1.00 81.62 90 THR A C 1
ATOM 701 O O . THR A 1 90 ? 31.440 3.558 -51.656 1.00 81.62 90 THR A O 1
ATOM 704 N N . GLU A 1 91 ? 30.750 3.700 -53.783 1.00 76.50 91 GLU A N 1
ATOM 705 C CA . GLU A 1 91 ? 29.335 3.428 -53.495 1.00 76.50 91 GLU A CA 1
ATOM 706 C C . GLU A 1 91 ? 29.120 2.035 -52.871 1.00 76.50 91 GLU A C 1
ATOM 708 O O . GLU A 1 91 ? 28.253 1.854 -52.015 1.00 76.50 91 GLU A O 1
ATOM 713 N N . ASP A 1 92 ? 29.941 1.045 -53.235 1.00 82.19 92 ASP A N 1
ATOM 714 C CA . ASP A 1 92 ? 29.889 -0.287 -52.623 1.00 82.19 92 ASP A CA 1
ATOM 715 C C . ASP A 1 92 ? 30.366 -0.260 -51.163 1.0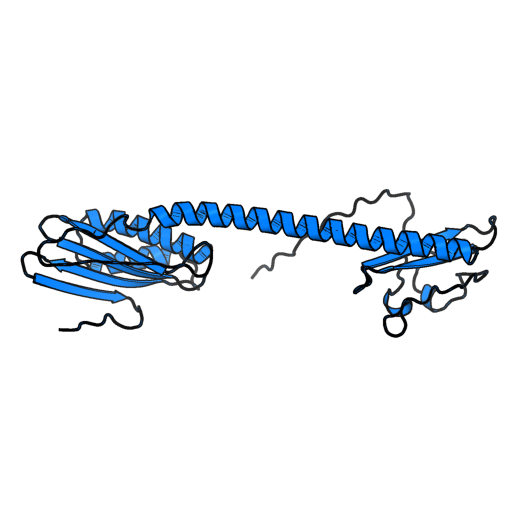0 82.19 92 ASP A C 1
ATOM 717 O O . ASP A 1 92 ? 29.775 -0.933 -50.311 1.00 82.19 92 ASP A O 1
ATOM 721 N N . ASP A 1 93 ? 31.361 0.575 -50.839 1.00 82.88 93 ASP A N 1
ATOM 722 C CA . ASP A 1 93 ? 31.784 0.796 -49.452 1.00 82.88 93 ASP A CA 1
ATOM 723 C C . ASP A 1 93 ? 30.675 1.474 -48.636 1.00 82.88 93 ASP A C 1
ATOM 725 O O . ASP A 1 93 ? 30.437 1.104 -47.483 1.00 82.88 93 ASP A O 1
ATOM 729 N N . LEU A 1 94 ? 29.946 2.422 -49.236 1.00 80.19 94 LEU A N 1
ATOM 730 C CA . LEU A 1 94 ? 28.811 3.088 -48.597 1.00 80.19 94 LEU A CA 1
ATOM 731 C C . LEU A 1 94 ? 27.649 2.121 -48.347 1.00 80.19 94 LEU A C 1
ATOM 733 O O . LEU A 1 94 ? 27.036 2.151 -47.275 1.00 80.19 94 LEU A O 1
ATOM 737 N N . ARG A 1 95 ? 27.358 1.231 -49.302 1.00 83.00 95 ARG A N 1
ATOM 738 C CA . ARG A 1 95 ? 26.354 0.166 -49.147 1.00 83.00 95 ARG A CA 1
ATOM 739 C C . ARG A 1 95 ? 26.744 -0.807 -48.045 1.00 83.00 95 ARG A C 1
ATOM 741 O O . ARG A 1 95 ? 25.905 -1.133 -47.203 1.00 83.00 95 ARG A O 1
ATOM 748 N N . LEU A 1 96 ? 28.007 -1.232 -48.006 1.00 88.69 96 LEU A N 1
ATOM 749 C CA . LEU A 1 96 ? 28.522 -2.095 -46.946 1.00 88.69 96 LEU A CA 1
ATOM 750 C C . LEU A 1 96 ? 28.420 -1.417 -45.577 1.00 88.69 96 LEU A C 1
ATOM 752 O O . LEU A 1 96 ? 27.889 -2.010 -44.636 1.00 88.69 96 LEU A O 1
ATOM 756 N N . LEU A 1 97 ? 28.866 -0.163 -45.475 1.00 85.50 97 LEU A N 1
ATOM 757 C CA . LEU A 1 97 ? 28.797 0.608 -44.240 1.00 85.50 97 LEU A CA 1
ATOM 758 C C . LEU A 1 97 ? 27.343 0.791 -43.790 1.00 85.50 97 LEU A C 1
ATOM 760 O O . LEU A 1 97 ? 27.053 0.609 -42.613 1.00 85.50 97 LEU A O 1
ATOM 764 N N . SER A 1 98 ? 26.419 1.058 -44.718 1.00 86.38 98 SER A N 1
ATOM 765 C CA . SER A 1 98 ? 24.981 1.189 -44.436 1.00 86.38 98 SER A CA 1
ATOM 766 C C . SER A 1 98 ? 24.375 -0.112 -43.907 1.00 86.38 98 SER A C 1
ATOM 768 O O . SER A 1 98 ? 23.617 -0.089 -42.939 1.00 86.38 98 SER A O 1
ATOM 770 N N . MET A 1 99 ? 24.733 -1.264 -44.489 1.00 90.19 99 MET A N 1
ATOM 771 C CA . MET A 1 99 ? 24.295 -2.574 -43.988 1.00 90.19 99 MET A CA 1
ATOM 772 C C . MET A 1 99 ? 24.813 -2.833 -42.570 1.00 90.19 99 MET A C 1
ATOM 774 O O . MET A 1 99 ? 24.039 -3.222 -41.695 1.00 90.19 99 MET A O 1
ATOM 778 N N . LEU A 1 100 ? 26.098 -2.562 -42.321 1.00 91.50 100 LEU A N 1
ATOM 779 C CA . LEU A 1 100 ? 26.690 -2.672 -40.987 1.00 91.50 100 LEU A CA 1
ATOM 780 C C . LEU A 1 100 ? 26.033 -1.708 -39.996 1.00 91.50 100 LEU A C 1
ATOM 782 O O . LEU A 1 100 ? 25.753 -2.102 -38.868 1.00 91.50 100 LEU A O 1
ATOM 786 N N . GLY A 1 101 ? 25.737 -0.481 -40.426 1.00 89.12 101 GLY A N 1
ATOM 787 C CA . GLY A 1 101 ? 25.045 0.526 -39.630 1.00 89.12 101 GLY A CA 1
ATOM 788 C C . GLY A 1 101 ? 23.646 0.076 -39.213 1.00 89.12 101 GLY A C 1
ATOM 789 O O . GLY A 1 101 ? 23.304 0.161 -38.036 1.00 89.12 101 GLY A O 1
ATOM 790 N N . ASN A 1 102 ? 22.868 -0.494 -40.136 1.00 87.00 102 ASN A N 1
ATOM 791 C CA . ASN A 1 102 ? 21.534 -1.023 -39.840 1.00 87.00 102 ASN A CA 1
ATOM 792 C C . ASN A 1 102 ? 21.590 -2.222 -38.882 1.00 87.00 102 ASN A C 1
ATOM 794 O O . ASN A 1 102 ? 20.852 -2.267 -37.898 1.00 87.00 102 ASN A O 1
ATOM 798 N N . VAL A 1 103 ? 22.493 -3.181 -39.123 1.00 91.62 103 VAL A N 1
ATOM 799 C CA . VAL A 1 103 ? 22.668 -4.336 -38.224 1.00 91.62 103 VAL A CA 1
ATOM 800 C C . VAL A 1 103 ? 23.113 -3.872 -36.836 1.00 91.62 103 VAL A C 1
ATOM 802 O O . VAL A 1 103 ? 22.543 -4.306 -35.835 1.00 91.62 103 VAL A O 1
ATOM 805 N N . ALA A 1 104 ? 24.084 -2.960 -36.758 1.00 92.38 104 ALA A N 1
ATOM 806 C CA . ALA A 1 104 ? 24.549 -2.395 -35.496 1.00 92.38 104 ALA A CA 1
ATOM 807 C C . ALA A 1 104 ? 23.422 -1.661 -34.758 1.00 92.38 104 ALA A C 1
ATOM 809 O O . ALA A 1 104 ? 23.253 -1.869 -33.559 1.00 92.38 104 ALA A O 1
ATOM 810 N N . ALA A 1 105 ? 22.605 -0.873 -35.463 1.00 91.31 105 ALA A N 1
ATOM 811 C CA . ALA A 1 105 ? 21.476 -0.161 -34.874 1.00 91.31 105 ALA A CA 1
ATOM 812 C C . ALA A 1 105 ? 20.455 -1.115 -34.238 1.00 91.31 105 ALA A C 1
ATOM 814 O O . ALA A 1 105 ? 20.065 -0.924 -33.084 1.00 91.31 105 ALA A O 1
ATOM 815 N N . ILE A 1 106 ? 20.082 -2.186 -34.946 1.00 91.62 106 ILE A N 1
ATOM 816 C CA . ILE A 1 106 ? 19.172 -3.214 -34.424 1.00 91.62 106 ILE A CA 1
ATOM 817 C C . ILE A 1 106 ? 19.765 -3.872 -33.171 1.00 91.62 106 ILE A C 1
ATOM 819 O O . ILE A 1 106 ? 19.076 -4.007 -32.159 1.00 91.62 106 ILE A O 1
ATOM 823 N N . GLN A 1 107 ? 21.048 -4.246 -33.195 1.00 92.31 107 GLN A N 1
ATOM 824 C CA . GLN A 1 107 ? 21.681 -4.898 -32.045 1.00 92.31 107 GLN A CA 1
ATOM 825 C C . GLN A 1 107 ? 21.821 -3.966 -30.839 1.00 92.31 107 GLN A C 1
ATOM 827 O O . GLN A 1 107 ? 21.572 -4.384 -29.708 1.00 92.31 107 GLN A O 1
ATOM 832 N N . MET A 1 108 ? 22.148 -2.691 -31.060 1.00 91.94 108 MET A N 1
ATOM 833 C CA . MET A 1 108 ? 22.179 -1.679 -30.002 1.00 91.94 108 MET A CA 1
ATOM 834 C C . MET A 1 108 ? 20.798 -1.496 -29.371 1.00 91.94 108 MET A C 1
ATOM 836 O O . MET A 1 108 ? 20.680 -1.457 -28.144 1.00 91.94 108 MET A O 1
ATOM 840 N N . ARG A 1 109 ? 19.739 -1.446 -30.191 1.00 90.38 109 ARG A N 1
ATOM 841 C CA . ARG A 1 109 ? 18.366 -1.360 -29.691 1.00 90.38 109 ARG A CA 1
ATOM 842 C C . ARG A 1 109 ? 17.990 -2.586 -28.867 1.00 90.38 109 ARG A C 1
ATOM 844 O O . ARG A 1 109 ? 17.467 -2.435 -27.765 1.00 90.38 109 ARG A O 1
ATOM 851 N N . ASN A 1 110 ? 18.297 -3.779 -29.369 1.00 92.25 110 ASN A N 1
ATOM 852 C CA . ASN A 1 110 ? 18.037 -5.037 -28.672 1.00 92.25 110 ASN A CA 1
ATOM 853 C C . ASN A 1 110 ? 18.763 -5.097 -27.325 1.00 92.25 110 ASN A C 1
ATOM 855 O O . ASN A 1 110 ? 18.145 -5.432 -26.317 1.00 92.25 110 ASN A O 1
ATOM 859 N N . ALA A 1 111 ? 20.043 -4.718 -27.280 1.00 92.62 111 ALA A N 1
ATOM 860 C CA . ALA A 1 111 ? 20.811 -4.665 -26.040 1.00 92.62 111 ALA A CA 1
ATOM 861 C C . ALA A 1 111 ? 20.196 -3.685 -25.024 1.00 92.62 111 ALA A C 1
ATOM 863 O O . ALA A 1 111 ? 20.072 -4.024 -23.846 1.00 92.62 111 ALA A O 1
ATOM 864 N N . SER A 1 112 ? 19.739 -2.508 -25.476 1.00 91.44 112 SER A N 1
ATOM 865 C CA . SER A 1 112 ? 19.035 -1.545 -24.614 1.00 91.44 112 SER A CA 1
ATOM 866 C C . SER A 1 112 ? 17.733 -2.123 -24.059 1.00 91.44 112 SER A C 1
ATOM 868 O O . SER A 1 112 ? 17.482 -2.034 -22.859 1.00 91.44 112 SER A O 1
ATOM 870 N N . LEU A 1 113 ? 16.926 -2.767 -24.909 1.00 93.62 113 LEU A N 1
ATOM 871 C CA . LEU A 1 113 ? 15.660 -3.383 -24.504 1.00 93.62 113 LEU A CA 1
ATOM 872 C C . LEU A 1 113 ? 15.869 -4.523 -23.499 1.00 93.62 113 LEU A C 1
ATOM 874 O O . LEU A 1 113 ? 15.107 -4.638 -22.541 1.00 93.62 113 LEU A O 1
ATOM 878 N N . ILE A 1 114 ? 16.907 -5.344 -23.683 1.00 96.44 114 ILE A N 1
ATOM 879 C CA . ILE A 1 114 ? 17.283 -6.382 -22.714 1.00 96.44 114 ILE A CA 1
ATOM 880 C C . ILE A 1 114 ? 17.668 -5.738 -21.377 1.00 96.44 114 ILE A C 1
ATOM 882 O O . ILE A 1 114 ? 17.186 -6.176 -20.335 1.00 96.44 114 ILE A O 1
ATOM 886 N N . GLY A 1 115 ? 18.477 -4.673 -21.393 1.00 95.50 115 GLY A N 1
ATOM 887 C CA . GLY A 1 115 ? 18.851 -3.943 -20.180 1.00 95.50 115 GLY A CA 1
ATOM 888 C C . GLY A 1 115 ? 17.641 -3.378 -19.426 1.00 95.50 115 GLY A C 1
ATOM 889 O O . GLY A 1 115 ? 17.508 -3.584 -18.220 1.00 95.50 115 GLY A O 1
ATOM 890 N N . GLU A 1 116 ? 16.719 -2.723 -20.134 1.00 96.12 116 GLU A N 1
ATOM 891 C CA . GLU A 1 116 ? 15.474 -2.198 -19.555 1.00 96.12 116 GLU A CA 1
ATOM 892 C C . GLU A 1 116 ? 14.589 -3.308 -18.979 1.00 96.12 116 GLU A C 1
ATOM 894 O O . GLU A 1 116 ? 14.047 -3.167 -17.878 1.00 96.12 116 GLU A O 1
ATOM 899 N N . LYS A 1 117 ? 14.473 -4.431 -19.697 1.00 96.75 117 LYS A N 1
ATOM 900 C CA . LYS A 1 117 ? 13.716 -5.600 -19.249 1.00 96.75 117 LYS A CA 1
ATOM 901 C C . LYS A 1 117 ? 14.285 -6.161 -17.946 1.00 96.75 117 LYS A C 1
ATOM 903 O O . LYS A 1 117 ? 13.518 -6.355 -17.009 1.00 96.75 117 LYS A O 1
ATOM 908 N N . LEU A 1 118 ? 15.603 -6.346 -17.856 1.00 97.25 118 LEU A N 1
ATOM 909 C CA . LEU A 1 118 ? 16.259 -6.867 -16.651 1.00 97.25 118 LEU A CA 1
ATOM 910 C C . LEU A 1 118 ? 16.050 -5.951 -15.437 1.00 97.25 118 LEU A C 1
ATOM 912 O O . LEU A 1 118 ? 15.771 -6.428 -14.338 1.00 97.25 118 LEU A O 1
ATOM 916 N N . VAL A 1 119 ? 16.135 -4.628 -15.624 1.00 96.50 119 VAL A N 1
ATOM 917 C CA . VAL A 1 119 ? 15.843 -3.665 -14.549 1.00 96.50 119 VAL A CA 1
ATOM 918 C C . VAL A 1 119 ? 14.386 -3.777 -14.101 1.00 96.50 119 VAL A C 1
ATOM 920 O O . VAL A 1 119 ? 14.113 -3.803 -12.901 1.00 96.50 119 VAL A O 1
ATOM 923 N N . LYS A 1 120 ? 13.444 -3.874 -15.045 1.00 94.81 120 LYS A N 1
ATOM 924 C CA . LYS A 1 120 ? 12.019 -4.026 -14.734 1.00 94.81 120 LYS A CA 1
ATOM 925 C C . LYS A 1 120 ? 11.729 -5.332 -13.992 1.00 94.81 120 LYS A C 1
ATOM 927 O O . LYS A 1 120 ? 11.012 -5.300 -12.999 1.00 94.81 120 LYS A O 1
ATOM 932 N N . GLU A 1 121 ? 12.294 -6.449 -14.443 1.00 95.62 121 GLU A N 1
ATOM 933 C CA . GLU A 1 121 ? 12.143 -7.760 -13.798 1.00 95.62 121 GLU A CA 1
ATOM 934 C C . GLU A 1 121 ? 12.679 -7.746 -12.368 1.00 95.62 121 GLU A C 1
ATOM 936 O O . GLU A 1 121 ? 12.005 -8.222 -11.456 1.00 95.62 121 GLU A O 1
ATOM 941 N N . ARG A 1 122 ? 13.840 -7.119 -12.145 1.00 95.38 122 ARG A N 1
ATOM 942 C CA . ARG A 1 122 ? 14.390 -6.945 -10.799 1.00 95.38 122 ARG A CA 1
ATOM 943 C C . ARG A 1 122 ? 13.451 -6.149 -9.891 1.00 95.38 122 ARG A C 1
ATOM 945 O O . ARG A 1 122 ? 13.166 -6.591 -8.783 1.00 95.38 122 ARG A O 1
ATOM 952 N N . LEU A 1 123 ? 12.956 -4.998 -10.351 1.00 92.94 123 LEU A N 1
ATOM 953 C CA . LEU A 1 123 ? 12.039 -4.166 -9.561 1.00 92.94 123 LEU A CA 1
ATOM 954 C C . LEU A 1 123 ? 10.708 -4.880 -9.280 1.00 92.94 123 LEU A C 1
ATOM 956 O O . LEU A 1 123 ? 10.152 -4.736 -8.195 1.00 92.94 123 LEU A O 1
ATOM 960 N N . MET A 1 124 ? 10.208 -5.670 -10.236 1.00 92.38 124 MET A N 1
ATOM 961 C CA . MET A 1 124 ? 9.020 -6.506 -10.043 1.00 92.38 124 MET A CA 1
ATOM 962 C C . MET A 1 124 ? 9.256 -7.595 -8.996 1.00 92.38 124 MET A C 1
ATOM 964 O O . MET A 1 124 ? 8.403 -7.797 -8.138 1.00 92.38 124 MET A O 1
ATOM 968 N N . ALA A 1 125 ? 10.411 -8.265 -9.019 1.00 93.31 125 ALA A N 1
ATOM 969 C CA . ALA A 1 125 ? 10.758 -9.266 -8.012 1.00 93.31 125 ALA A CA 1
ATOM 970 C C . ALA A 1 125 ? 10.833 -8.657 -6.600 1.00 93.31 125 ALA A C 1
ATOM 972 O O . ALA A 1 125 ? 10.281 -9.221 -5.658 1.00 93.31 125 ALA A O 1
ATOM 973 N N . GLU A 1 126 ? 11.446 -7.477 -6.458 1.00 91.81 126 GLU A N 1
ATOM 974 C CA . GLU A 1 126 ? 11.492 -6.738 -5.187 1.00 91.81 126 GLU A CA 1
ATOM 975 C C . GLU A 1 126 ? 10.077 -6.346 -4.705 1.00 91.81 126 GLU A C 1
ATOM 977 O O . GLU A 1 126 ? 9.752 -6.512 -3.528 1.00 91.81 126 GLU A O 1
ATOM 982 N N . ALA A 1 127 ? 9.200 -5.893 -5.610 1.00 90.06 127 ALA A N 1
ATOM 983 C CA . ALA A 1 127 ? 7.812 -5.559 -5.284 1.00 90.06 127 ALA A CA 1
ATOM 984 C C . ALA A 1 127 ? 6.979 -6.787 -4.872 1.00 90.06 127 ALA A C 1
ATOM 986 O O . ALA A 1 127 ? 6.175 -6.692 -3.945 1.00 90.06 127 ALA A O 1
ATOM 987 N N . LEU A 1 128 ? 7.186 -7.938 -5.520 1.00 92.00 128 LEU A N 1
ATOM 988 C CA . LEU A 1 128 ? 6.520 -9.196 -5.172 1.00 92.00 128 LEU A CA 1
ATOM 989 C C . LEU A 1 128 ? 6.946 -9.708 -3.793 1.00 92.00 128 LEU A C 1
ATOM 991 O O . LEU A 1 128 ? 6.087 -10.117 -3.016 1.00 92.00 128 LEU A O 1
ATOM 995 N N . ALA A 1 129 ? 8.236 -9.627 -3.458 1.00 91.44 129 ALA A N 1
ATOM 996 C CA . ALA A 1 129 ? 8.723 -9.987 -2.127 1.00 91.44 129 ALA A CA 1
ATOM 997 C C . ALA A 1 129 ? 8.093 -9.102 -1.034 1.00 91.44 129 ALA A C 1
ATOM 999 O O . ALA A 1 129 ? 7.662 -9.588 0.010 1.00 91.44 129 ALA A O 1
ATOM 1000 N N . ALA A 1 130 ? 7.966 -7.797 -1.288 1.00 90.44 130 ALA A N 1
ATOM 1001 C CA . ALA A 1 130 ? 7.269 -6.894 -0.375 1.00 90.44 130 ALA A CA 1
ATOM 1002 C C . ALA A 1 130 ? 5.762 -7.198 -0.273 1.00 90.44 130 ALA A C 1
ATOM 1004 O O . ALA A 1 130 ? 5.191 -7.099 0.811 1.00 90.44 130 ALA A O 1
ATOM 1005 N N . ALA A 1 131 ? 5.120 -7.593 -1.376 1.00 90.38 131 ALA A N 1
ATOM 1006 C CA . ALA A 1 131 ? 3.719 -8.009 -1.384 1.00 90.38 131 ALA A CA 1
ATOM 1007 C C . ALA A 1 131 ? 3.473 -9.276 -0.558 1.00 90.38 131 ALA A C 1
ATOM 1009 O O . ALA A 1 131 ? 2.442 -9.384 0.100 1.00 90.38 131 ALA A O 1
ATOM 1010 N N . GLU A 1 132 ? 4.415 -10.218 -0.560 1.00 90.69 132 GLU A N 1
ATOM 1011 C CA . GLU A 1 132 ? 4.358 -11.414 0.282 1.00 90.69 132 GLU A CA 1
ATOM 1012 C C . GLU A 1 132 ? 4.382 -11.056 1.773 1.00 90.69 132 GLU A C 1
ATOM 1014 O O . GLU A 1 132 ? 3.515 -11.498 2.524 1.00 90.69 132 GLU A O 1
ATOM 1019 N N . ILE A 1 133 ? 5.291 -10.166 2.183 1.00 89.88 133 ILE A N 1
ATOM 1020 C CA . ILE A 1 133 ? 5.336 -9.648 3.560 1.00 89.88 133 ILE A CA 1
ATOM 1021 C C . ILE A 1 133 ? 4.028 -8.922 3.903 1.00 89.88 133 ILE A C 1
ATOM 1023 O O . ILE A 1 133 ? 3.458 -9.142 4.969 1.00 89.88 133 ILE A O 1
ATOM 1027 N N . GLN A 1 134 ? 3.528 -8.083 2.990 1.00 89.94 134 GLN A N 1
ATOM 1028 C CA . GLN A 1 134 ? 2.294 -7.327 3.191 1.00 89.94 134 GLN A CA 1
ATOM 1029 C C . GLN A 1 134 ? 1.071 -8.239 3.350 1.00 89.94 134 GLN A C 1
ATOM 1031 O O . GLN A 1 134 ? 0.196 -7.942 4.158 1.00 89.94 134 GLN A O 1
ATOM 1036 N N . ARG A 1 135 ? 1.009 -9.354 2.612 1.00 88.31 135 ARG A N 1
ATOM 1037 C CA . ARG A 1 135 ? -0.061 -10.353 2.753 1.00 88.31 135 ARG A CA 1
ATOM 1038 C C . ARG A 1 135 ? -0.118 -10.939 4.157 1.00 88.31 135 ARG A C 1
ATOM 1040 O O . ARG A 1 135 ? -1.213 -11.109 4.671 1.00 88.31 135 ARG A O 1
ATOM 1047 N N . GLY A 1 136 ? 1.036 -11.158 4.786 1.00 88.19 136 GLY A N 1
ATOM 1048 C CA . GLY A 1 136 ? 1.114 -11.598 6.181 1.00 88.19 136 GLY A CA 1
ATOM 1049 C C . GLY A 1 136 ? 0.639 -10.561 7.207 1.00 88.19 136 GLY A C 1
ATOM 1050 O O . GLY A 1 136 ? 0.528 -10.890 8.382 1.00 88.19 136 GLY A O 1
ATOM 1051 N N . CYS A 1 137 ? 0.369 -9.315 6.800 1.00 88.69 137 CYS A N 1
ATOM 1052 C CA . CYS A 1 137 ? -0.266 -8.306 7.652 1.00 88.69 137 CYS A CA 1
ATOM 1053 C C . CYS A 1 137 ? -1.800 -8.340 7.589 1.00 88.69 137 CYS A C 1
ATOM 1055 O O . CYS A 1 137 ? -2.433 -7.528 8.245 1.00 88.69 137 CYS A O 1
ATOM 1057 N N . PHE A 1 138 ? -2.417 -9.192 6.771 1.00 89.31 138 PHE A N 1
ATOM 1058 C CA . PHE A 1 138 ? -3.873 -9.312 6.748 1.00 89.31 138 PHE A CA 1
ATOM 1059 C C . PHE A 1 138 ? -4.315 -10.519 7.578 1.00 89.31 138 PHE A C 1
ATOM 1061 O O . PHE A 1 138 ? -3.609 -11.527 7.597 1.00 89.31 138 PHE A O 1
ATOM 1068 N N . PRO A 1 139 ? -5.480 -10.447 8.242 1.00 85.50 139 PRO A N 1
ATOM 1069 C CA . PRO A 1 139 ? -6.004 -11.581 8.987 1.00 85.50 139 PRO A CA 1
ATOM 1070 C C . PRO A 1 139 ? -6.339 -12.738 8.033 1.00 85.50 139 PRO A C 1
ATOM 1072 O O . PRO A 1 139 ? -7.038 -12.544 7.036 1.00 85.50 139 PRO A O 1
ATOM 1075 N N . ASP A 1 140 ? -5.875 -13.949 8.362 1.00 82.12 140 ASP A N 1
ATOM 1076 C CA . ASP A 1 140 ? -6.145 -15.169 7.579 1.00 82.12 140 ASP A CA 1
ATOM 1077 C C . ASP A 1 140 ? -7.640 -15.516 7.538 1.00 82.12 140 ASP A C 1
ATOM 1079 O O . ASP A 1 140 ? -8.151 -16.058 6.555 1.00 82.12 140 ASP A O 1
ATOM 1083 N N . ALA A 1 141 ? -8.346 -15.203 8.624 1.00 83.31 141 ALA A N 1
ATOM 1084 C CA . ALA A 1 141 ? -9.782 -15.355 8.747 1.00 83.31 141 ALA A CA 1
ATOM 1085 C C . ALA A 1 141 ? -10.356 -14.258 9.657 1.00 83.31 141 ALA A C 1
ATOM 1087 O O . ALA A 1 141 ? -9.681 -13.811 10.589 1.00 83.31 141 ALA A O 1
ATOM 1088 N N . PRO A 1 142 ? -11.612 -13.840 9.436 1.00 84.75 142 PRO A N 1
ATOM 1089 C CA . PRO A 1 142 ? -12.307 -12.965 10.369 1.00 84.75 142 PRO A CA 1
ATOM 1090 C C . PRO A 1 142 ? -12.461 -13.628 11.751 1.00 84.75 142 PRO A C 1
ATOM 1092 O O . PRO A 1 142 ? -12.576 -14.856 11.832 1.00 84.75 142 PRO A O 1
ATOM 1095 N N . PRO A 1 143 ? -12.514 -12.851 12.848 1.00 85.75 143 PRO A N 1
ATOM 1096 C CA . PRO A 1 143 ? -12.685 -13.405 14.184 1.00 85.75 143 PRO A CA 1
ATOM 1097 C C . PRO A 1 143 ? -14.071 -14.039 14.339 1.00 85.75 143 PRO A C 1
ATOM 1099 O O . PRO A 1 143 ? -15.083 -13.499 13.884 1.00 85.75 143 PRO A O 1
ATOM 1102 N N . ALA A 1 144 ? -14.125 -15.171 15.038 1.00 87.38 144 ALA A N 1
ATOM 1103 C CA . ALA A 1 144 ? -15.380 -15.811 15.406 1.00 87.38 144 ALA A CA 1
ATOM 1104 C C . ALA A 1 144 ? -15.962 -15.131 16.654 1.00 87.38 144 ALA A C 1
ATOM 1106 O O . ALA A 1 144 ? -15.551 -15.421 17.776 1.00 87.38 144 ALA A O 1
ATOM 1107 N N . VAL A 1 145 ? -16.927 -14.230 16.458 1.00 91.12 145 VAL A N 1
ATOM 1108 C CA . VAL A 1 145 ? -17.602 -13.512 17.548 1.00 91.12 145 VAL A CA 1
ATOM 1109 C C . VAL A 1 145 ? -19.076 -13.935 17.597 1.00 91.12 145 VAL A C 1
ATOM 1111 O O . VAL A 1 145 ? -19.802 -13.703 16.630 1.00 91.12 145 VAL A O 1
ATOM 1114 N N . PRO A 1 146 ? -19.564 -14.554 18.689 1.00 88.50 146 PRO A N 1
ATOM 1115 C CA . PRO A 1 146 ? -20.957 -14.989 18.787 1.00 88.50 146 PRO A CA 1
ATOM 1116 C C . PRO A 1 146 ? -21.955 -13.853 18.524 1.00 88.50 146 PRO A C 1
ATOM 1118 O O . PRO A 1 146 ? -21.888 -12.801 19.151 1.00 88.50 146 PRO A O 1
ATOM 1121 N N . GLY A 1 147 ? -22.894 -14.074 17.600 1.00 91.12 147 GLY A N 1
ATOM 1122 C CA . GLY A 1 147 ? -23.902 -13.077 17.214 1.00 91.12 147 GLY A CA 1
ATOM 1123 C C . GLY A 1 147 ? -23.427 -12.035 16.194 1.00 91.12 147 GLY A C 1
ATOM 1124 O O . GLY A 1 147 ? -24.222 -11.186 15.799 1.00 91.12 147 GLY A O 1
ATOM 1125 N N . TYR A 1 148 ? -22.175 -12.114 15.734 1.00 92.94 148 TYR A N 1
ATOM 1126 C CA . TYR A 1 148 ? -21.602 -11.200 14.751 1.00 92.94 148 TYR A CA 1
ATOM 1127 C C . TYR A 1 148 ? -20.927 -11.966 13.614 1.00 92.94 148 TYR A C 1
ATOM 1129 O O . TYR A 1 148 ? -20.378 -13.050 13.795 1.00 92.94 148 TYR A O 1
ATOM 1137 N N . GLN A 1 149 ? -20.946 -11.369 12.427 1.00 91.62 149 GLN A N 1
ATOM 1138 C CA . GLN A 1 149 ? -20.191 -11.842 11.277 1.00 91.62 149 GLN A CA 1
ATOM 1139 C C . GLN A 1 149 ? -19.269 -10.717 10.818 1.00 91.62 149 GLN A C 1
ATOM 1141 O O . GLN A 1 149 ? -19.722 -9.599 10.576 1.00 91.62 149 GLN A O 1
ATOM 1146 N N . ALA A 1 150 ? -17.981 -11.022 10.711 1.00 91.12 150 ALA A N 1
ATOM 1147 C CA . ALA A 1 150 ? -16.982 -10.135 10.142 1.00 91.12 150 ALA A CA 1
ATOM 1148 C C . ALA A 1 150 ? -16.515 -10.704 8.798 1.00 91.12 150 ALA A C 1
ATOM 1150 O O . ALA A 1 150 ? -16.431 -11.918 8.626 1.00 91.12 150 ALA A O 1
ATOM 1151 N N . ASP A 1 151 ? -16.223 -9.822 7.849 1.00 90.81 151 ASP A N 1
ATOM 1152 C CA . ASP A 1 151 ? -15.535 -10.146 6.603 1.00 90.81 151 ASP A CA 1
ATOM 1153 C C . ASP A 1 151 ? -14.717 -8.925 6.179 1.00 90.81 151 ASP A C 1
ATOM 1155 O O . ASP A 1 151 ? -15.045 -7.786 6.524 1.00 90.81 151 ASP A O 1
ATOM 1159 N N . GLY A 1 152 ? -13.641 -9.159 5.442 1.00 89.00 152 GLY A N 1
ATOM 1160 C CA . GLY A 1 152 ? -12.755 -8.107 4.978 1.00 89.00 152 GLY A CA 1
ATOM 1161 C C . GLY A 1 152 ? -11.984 -8.558 3.752 1.00 89.00 152 GLY A C 1
ATOM 1162 O O . GLY A 1 152 ? -11.524 -9.695 3.657 1.00 89.00 152 GLY A O 1
ATOM 1163 N N . ARG A 1 153 ? -11.850 -7.660 2.775 1.00 88.06 153 ARG A N 1
ATOM 1164 C CA . ARG A 1 153 ? -11.089 -7.918 1.553 1.00 88.06 153 ARG A CA 1
ATOM 1165 C C . ARG A 1 153 ? -10.295 -6.687 1.167 1.00 88.06 153 ARG A C 1
ATOM 1167 O O . ARG A 1 153 ? -10.843 -5.593 1.089 1.00 88.06 153 ARG A O 1
ATOM 1174 N N . SER A 1 154 ? -9.024 -6.900 0.847 1.00 86.50 154 SER A N 1
ATOM 1175 C CA . SER A 1 154 ? -8.158 -5.895 0.239 1.00 86.50 154 SER A CA 1
ATOM 1176 C C . SER A 1 154 ? -7.708 -6.401 -1.124 1.00 86.50 154 SER A C 1
ATOM 1178 O O . SER A 1 154 ? -7.285 -7.550 -1.270 1.00 86.50 154 SER A O 1
ATOM 1180 N N . ARG A 1 155 ? -7.841 -5.555 -2.146 1.00 85.56 155 ARG A N 1
ATOM 1181 C CA . ARG A 1 155 ? -7.390 -5.850 -3.507 1.00 85.56 155 ARG A CA 1
ATOM 1182 C C . ARG A 1 155 ? -6.480 -4.715 -3.972 1.00 85.56 155 ARG A C 1
ATOM 1184 O O . ARG A 1 155 ? -6.993 -3.686 -4.412 1.00 85.56 155 ARG A O 1
ATOM 1191 N N . PRO A 1 156 ? -5.151 -4.882 -3.903 1.00 83.25 156 PRO A N 1
ATOM 1192 C CA . PRO A 1 156 ? -4.240 -3.831 -4.317 1.00 83.25 156 PRO A CA 1
ATOM 1193 C C . PRO A 1 156 ? -4.323 -3.605 -5.835 1.00 83.25 156 PRO A C 1
ATOM 1195 O O . PRO A 1 156 ? -4.567 -4.524 -6.618 1.00 83.25 156 PRO A O 1
ATOM 1198 N N . CYS A 1 157 ? -4.133 -2.351 -6.250 1.00 79.75 157 CYS A N 1
ATOM 1199 C CA . CYS A 1 157 ? -4.098 -1.959 -7.664 1.00 79.75 157 CYS A CA 1
ATOM 1200 C C . CYS A 1 157 ? -2.772 -2.355 -8.350 1.00 79.75 157 CYS A C 1
ATOM 1202 O O . CYS A 1 157 ? -2.737 -2.575 -9.557 1.00 79.75 157 CYS A O 1
ATOM 1204 N N . HIS A 1 158 ? -1.688 -2.447 -7.574 1.00 81.56 158 HIS A N 1
ATOM 1205 C CA . HIS A 1 158 ? -0.378 -2.970 -7.987 1.00 81.56 158 HIS A CA 1
ATOM 1206 C C . HIS A 1 158 ? -0.044 -4.213 -7.144 1.00 81.56 158 HIS A C 1
ATOM 1208 O O . HIS A 1 158 ? -0.927 -4.783 -6.508 1.00 81.56 158 HIS A O 1
ATOM 1214 N N . GLU A 1 159 ? 1.222 -4.628 -7.102 1.00 85.50 159 GLU A N 1
ATOM 1215 C CA . GLU A 1 159 ? 1.692 -5.725 -6.252 1.00 85.50 159 GLU A CA 1
ATOM 1216 C C . GLU A 1 159 ? 1.451 -5.429 -4.761 1.00 85.50 159 GLU A C 1
ATOM 1218 O O . GLU A 1 159 ? 1.121 -6.338 -4.006 1.00 85.50 159 GLU A O 1
ATOM 1223 N N . VAL A 1 160 ? 1.540 -4.154 -4.355 1.00 89.62 160 VAL A N 1
ATOM 1224 C CA . VAL A 1 160 ? 1.289 -3.685 -2.982 1.00 89.62 160 VAL A CA 1
ATOM 1225 C C . VAL A 1 160 ? 0.271 -2.543 -2.910 1.00 89.62 160 VAL A C 1
ATOM 1227 O O . VAL A 1 160 ? 0.113 -1.768 -3.862 1.00 89.62 160 VAL A O 1
ATOM 1230 N N . GLY A 1 161 ? -0.389 -2.411 -1.756 1.00 89.25 161 GLY A N 1
ATOM 1231 C CA . GLY A 1 161 ? -1.406 -1.387 -1.477 1.00 89.25 161 GLY A CA 1
ATOM 1232 C C . GLY A 1 161 ? -1.053 -0.441 -0.326 1.00 89.25 161 GLY A C 1
ATOM 1233 O O . GLY A 1 161 ? -0.152 -0.720 0.461 1.00 89.25 161 GLY A O 1
ATOM 1234 N N . GLY A 1 162 ? -1.749 0.694 -0.248 1.00 91.31 162 GLY A N 1
ATOM 1235 C CA . GLY A 1 162 ? -1.784 1.536 0.954 1.00 91.31 162 GLY A CA 1
ATOM 1236 C C . GLY A 1 162 ? -2.934 1.156 1.885 1.00 91.31 162 GLY A C 1
ATOM 1237 O O . GLY A 1 162 ? -2.820 1.358 3.085 1.00 91.31 162 GLY A O 1
ATOM 1238 N N . ASP A 1 163 ? -3.996 0.585 1.324 1.00 92.00 163 ASP A N 1
ATOM 1239 C CA . ASP A 1 163 ? -5.230 0.199 1.996 1.00 92.00 163 ASP A CA 1
ATOM 1240 C C . ASP A 1 163 ? -5.040 -1.067 2.833 1.00 92.00 163 ASP A C 1
ATOM 1242 O O . ASP A 1 163 ? -4.428 -2.049 2.393 1.00 92.00 163 ASP A O 1
ATOM 1246 N N . PHE A 1 164 ? -5.613 -1.067 4.031 1.00 92.75 164 PHE A N 1
ATOM 1247 C CA . PHE A 1 164 ? -5.490 -2.167 4.972 1.00 92.75 164 PHE A CA 1
ATOM 1248 C C . PHE A 1 164 ? -6.676 -2.245 5.913 1.00 92.75 164 PHE A C 1
ATOM 1250 O O . PHE A 1 164 ? -7.339 -1.252 6.191 1.00 92.75 164 PHE A O 1
ATOM 1257 N N . PHE A 1 165 ? -6.922 -3.440 6.424 1.00 94.25 165 PHE A N 1
ATOM 1258 C CA . PHE A 1 165 ? -7.886 -3.673 7.481 1.00 94.25 165 PHE A CA 1
ATOM 1259 C C . PHE A 1 165 ? -7.366 -4.787 8.378 1.00 94.25 165 PHE A C 1
ATOM 1261 O O . PHE A 1 165 ? -6.535 -5.586 7.943 1.00 94.25 165 PHE A O 1
ATOM 1268 N N . ASP A 1 166 ? -7.869 -4.843 9.602 1.00 94.19 166 ASP A N 1
ATOM 1269 C CA . ASP A 1 166 ? -7.544 -5.918 10.528 1.00 94.19 166 ASP A CA 1
ATOM 1270 C C . ASP A 1 166 ? -8.607 -6.062 11.622 1.00 94.19 166 ASP A C 1
ATOM 1272 O O . ASP A 1 166 ? -9.385 -5.135 11.875 1.00 94.19 166 ASP A O 1
ATOM 1276 N N . PHE A 1 167 ? -8.621 -7.223 12.271 1.00 93.38 167 PHE A N 1
ATOM 1277 C CA . PHE A 1 167 ? -9.500 -7.574 13.375 1.00 93.38 167 PHE A CA 1
ATOM 1278 C C . PHE A 1 167 ? -8.691 -8.232 14.494 1.00 93.38 167 PHE A C 1
ATOM 1280 O O . PHE A 1 167 ? -8.050 -9.258 14.287 1.00 93.38 167 PHE A O 1
ATOM 1287 N N . VAL A 1 168 ? -8.781 -7.690 15.705 1.00 92.38 168 VAL A N 1
ATOM 1288 C CA . VAL A 1 168 ? -8.057 -8.195 16.872 1.00 92.38 168 VAL A CA 1
ATOM 1289 C C . VAL A 1 168 ? -9.030 -8.487 18.005 1.00 92.38 168 VAL A C 1
ATOM 1291 O O . VAL A 1 168 ? -9.843 -7.642 18.385 1.00 92.38 168 VAL A O 1
ATOM 1294 N N . ASP A 1 169 ? -8.931 -9.691 18.562 1.00 91.44 169 ASP A N 1
ATOM 1295 C CA . ASP A 1 169 ? -9.547 -10.039 19.839 1.00 91.44 169 ASP A CA 1
ATOM 1296 C C . ASP A 1 169 ? -8.649 -9.551 20.982 1.00 91.44 169 ASP A C 1
ATOM 1298 O O . ASP A 1 169 ? -7.498 -9.970 21.108 1.00 91.44 169 ASP A O 1
ATOM 1302 N N . VAL A 1 170 ? -9.171 -8.632 21.794 1.00 90.12 170 VAL A N 1
ATOM 1303 C CA . VAL A 1 170 ? -8.469 -8.037 22.943 1.00 90.12 170 VAL A CA 1
ATOM 1304 C C . VAL A 1 170 ? -8.810 -8.791 24.241 1.00 90.12 170 VAL A C 1
ATOM 1306 O O . VAL A 1 170 ? -8.278 -8.489 25.308 1.00 90.12 170 VAL A O 1
ATOM 1309 N N . GLY A 1 171 ? -9.680 -9.802 24.166 1.00 88.19 171 GLY A N 1
ATOM 1310 C CA . GLY A 1 171 ? -10.176 -10.573 25.297 1.00 88.19 171 GLY A CA 1
ATOM 1311 C C . GLY A 1 171 ? -11.377 -9.924 25.988 1.00 88.19 171 GLY A C 1
ATOM 1312 O O . GLY A 1 171 ? -11.755 -8.784 25.721 1.00 88.19 171 GLY A O 1
ATOM 1313 N N . ASN A 1 172 ? -12.005 -10.669 26.904 1.00 87.25 172 ASN A N 1
ATOM 1314 C CA . ASN A 1 172 ? -13.173 -10.225 27.684 1.00 87.25 172 ASN A CA 1
ATOM 1315 C C . ASN A 1 172 ? -14.366 -9.749 26.827 1.00 87.25 172 ASN A C 1
ATOM 1317 O O . ASN A 1 172 ? -15.103 -8.848 27.224 1.00 87.25 172 ASN A O 1
ATOM 1321 N N . GLY A 1 173 ? -14.549 -10.343 25.642 1.00 88.81 173 GLY A N 1
ATOM 1322 C CA . GLY A 1 173 ? -15.613 -9.973 24.703 1.00 88.81 173 GLY A CA 1
ATOM 1323 C C . GLY A 1 173 ? -15.387 -8.629 24.005 1.00 88.81 173 GLY A C 1
ATOM 1324 O O . GLY A 1 173 ? -16.332 -8.073 23.446 1.00 88.81 173 GLY A O 1
ATOM 1325 N N . ARG A 1 174 ? -14.164 -8.089 24.053 1.00 92.56 174 ARG A N 1
ATOM 1326 C CA . ARG A 1 174 ? -13.779 -6.852 23.382 1.00 92.56 174 ARG A CA 1
ATOM 1327 C C . ARG A 1 174 ? -13.006 -7.162 22.105 1.00 92.56 174 ARG A C 1
ATOM 1329 O O . ARG A 1 174 ? -11.917 -7.728 22.148 1.00 92.56 174 ARG A O 1
ATOM 1336 N N . HIS A 1 175 ? -13.534 -6.708 20.978 1.00 93.75 175 HIS A N 1
ATOM 1337 C CA . HIS A 1 175 ? -12.920 -6.877 19.664 1.00 93.75 175 HIS A CA 1
ATOM 1338 C C . HIS A 1 175 ? -12.659 -5.510 19.045 1.00 93.75 175 HIS A C 1
ATOM 1340 O O . HIS A 1 175 ? -13.525 -4.640 19.086 1.00 93.75 175 HIS A O 1
ATOM 1346 N N . VAL A 1 176 ? -11.482 -5.306 18.463 1.00 94.81 176 VAL A N 1
ATOM 1347 C CA . VAL A 1 176 ? -11.119 -4.054 17.792 1.00 94.81 176 VAL A CA 1
ATOM 1348 C C . VAL A 1 176 ? -10.866 -4.349 16.327 1.00 94.81 176 VAL A C 1
ATOM 1350 O O . VAL A 1 176 ? -10.088 -5.237 15.999 1.00 94.81 176 VAL A O 1
ATOM 1353 N N . CYS A 1 177 ? -11.496 -3.593 15.437 1.00 94.00 177 CYS A N 1
ATOM 1354 C CA . CYS A 1 177 ? -11.170 -3.609 14.023 1.00 94.00 177 CYS A CA 1
ATOM 1355 C C . CYS A 1 177 ? -10.594 -2.269 13.584 1.00 94.00 177 CYS A C 1
ATOM 1357 O O . CYS A 1 177 ? -10.974 -1.208 14.093 1.00 94.00 177 CYS A O 1
ATOM 1359 N N . MET A 1 178 ? -9.717 -2.322 12.591 1.00 94.31 178 MET A N 1
ATOM 1360 C CA . MET A 1 178 ? -9.218 -1.142 11.905 1.00 94.31 178 MET A CA 1
ATOM 1361 C C . MET A 1 178 ? -9.458 -1.249 10.405 1.00 94.31 178 MET A C 1
ATOM 1363 O O . MET A 1 178 ? -9.395 -2.333 9.835 1.00 94.31 178 MET A O 1
ATOM 1367 N N . LEU A 1 179 ? -9.702 -0.107 9.776 1.00 95.00 179 LEU A N 1
ATOM 1368 C CA . LEU A 1 179 ? -9.687 0.084 8.331 1.00 95.00 179 LEU A CA 1
ATOM 1369 C C . LEU A 1 179 ? -8.895 1.355 8.056 1.00 95.00 179 LEU A C 1
ATOM 1371 O O . LEU A 1 179 ? -9.152 2.382 8.685 1.00 95.00 179 LEU A 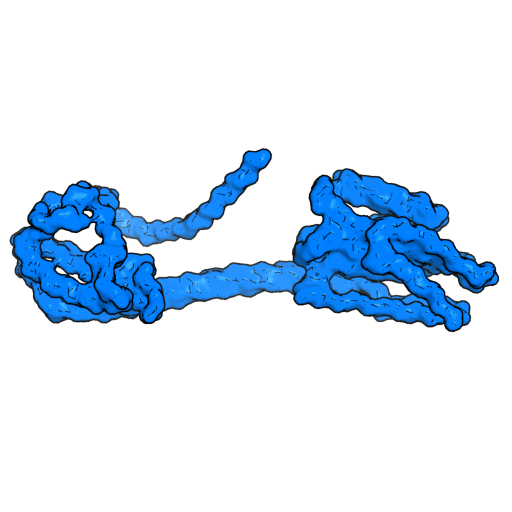O 1
ATOM 1375 N N . GLY A 1 180 ? -7.941 1.301 7.140 1.00 94.12 180 GLY A N 1
ATOM 1376 C CA . GLY A 1 180 ? -7.087 2.432 6.832 1.00 94.12 180 GLY A CA 1
ATOM 1377 C C . GLY A 1 180 ? -6.720 2.540 5.368 1.00 94.12 180 GLY A C 1
ATOM 1378 O O . GLY A 1 180 ? -6.708 1.555 4.636 1.00 94.12 180 GLY A O 1
ATOM 1379 N N . ASP A 1 181 ? -6.389 3.763 4.971 1.00 93.94 181 ASP A N 1
ATOM 1380 C CA . ASP A 1 181 ? -5.837 4.092 3.660 1.00 93.94 181 ASP A CA 1
ATOM 1381 C C . ASP A 1 181 ? -4.687 5.091 3.827 1.00 93.94 181 ASP A C 1
ATOM 1383 O O . ASP A 1 181 ? -4.823 6.153 4.454 1.00 93.94 181 ASP A O 1
ATOM 1387 N N . VAL A 1 182 ? -3.529 4.714 3.290 1.00 93.69 182 VAL A N 1
ATOM 1388 C CA . VAL A 1 182 ? -2.302 5.501 3.310 1.00 93.69 182 VAL A CA 1
ATOM 1389 C C . VAL A 1 182 ? -2.225 6.390 2.077 1.00 93.69 182 VAL A C 1
ATOM 1391 O O . VAL A 1 182 ? -2.148 5.909 0.950 1.00 93.69 182 VAL A O 1
ATOM 1394 N N . ALA A 1 183 ? -2.049 7.695 2.293 1.00 91.25 183 ALA A N 1
ATOM 1395 C CA . ALA A 1 183 ? -1.884 8.650 1.208 1.00 91.25 183 ALA A CA 1
ATOM 1396 C C . ALA A 1 183 ? -0.724 8.272 0.261 1.00 91.25 183 ALA A C 1
ATOM 1398 O O . ALA A 1 183 ? 0.449 8.144 0.653 1.00 91.25 183 ALA A O 1
ATOM 1399 N N . GLY A 1 184 ? -1.064 8.149 -1.023 1.00 86.19 184 GLY A N 1
ATOM 1400 C CA . GLY A 1 184 ? -0.150 7.796 -2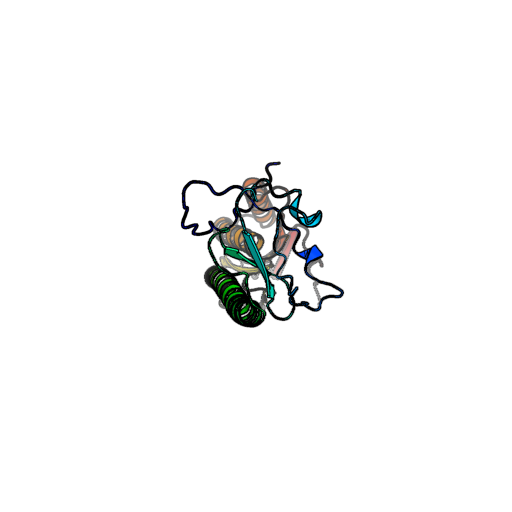.104 1.00 86.19 184 GLY A CA 1
ATOM 1401 C C . GLY A 1 184 ? -0.406 6.391 -2.650 1.00 86.19 184 GLY A C 1
ATOM 1402 O O . GLY A 1 184 ? -1.492 5.848 -2.534 1.00 86.19 184 GLY A O 1
ATOM 1403 N N . LYS A 1 185 ? 0.596 5.814 -3.317 1.00 83.75 185 LYS A N 1
ATOM 1404 C CA . LYS A 1 185 ? 0.525 4.455 -3.875 1.00 83.75 185 LYS A CA 1
ATOM 1405 C C . LYS A 1 185 ? 1.900 3.795 -3.924 1.00 83.75 185 LYS A C 1
ATOM 1407 O O . LYS A 1 185 ? 2.924 4.476 -3.791 1.00 83.75 185 LYS A O 1
ATOM 1412 N N . GLY A 1 186 ? 1.915 2.485 -4.154 1.00 86.25 186 GLY A N 1
ATOM 1413 C CA . GLY A 1 186 ? 3.133 1.691 -4.309 1.00 86.25 186 GLY A CA 1
ATOM 1414 C C . GLY A 1 186 ? 3.920 1.530 -3.006 1.00 86.25 186 GLY A C 1
ATOM 1415 O O . GLY A 1 186 ? 3.372 1.639 -1.910 1.00 86.25 186 GLY A O 1
ATOM 1416 N N . MET A 1 187 ? 5.231 1.302 -3.126 1.00 88.31 187 MET A N 1
ATOM 1417 C CA . MET A 1 187 ? 6.061 0.830 -2.012 1.00 88.31 187 MET A CA 1
ATOM 1418 C C . MET A 1 187 ? 6.075 1.739 -0.783 1.00 88.31 187 MET A C 1
ATOM 1420 O O . MET A 1 187 ? 5.954 1.260 0.337 1.00 88.31 187 MET A O 1
ATOM 1424 N N . GLY A 1 188 ? 6.167 3.056 -0.967 1.00 89.31 188 GLY A N 1
ATOM 1425 C CA . GLY A 1 188 ? 6.179 3.965 0.181 1.00 89.31 188 GLY A CA 1
ATOM 1426 C C . GLY A 1 188 ? 4.865 3.962 0.973 1.00 89.31 188 GLY A C 1
ATOM 1427 O O . GLY A 1 188 ? 4.893 4.207 2.173 1.00 89.31 188 GLY A O 1
ATOM 1428 N N . ALA A 1 189 ? 3.725 3.690 0.318 1.00 90.75 189 ALA A N 1
ATOM 1429 C CA . ALA A 1 189 ? 2.441 3.562 1.013 1.00 90.75 189 ALA A CA 1
ATOM 1430 C C . ALA A 1 189 ? 2.371 2.227 1.767 1.00 90.75 189 ALA A C 1
ATOM 1432 O O . ALA A 1 189 ? 2.013 2.207 2.939 1.00 90.75 189 ALA A O 1
ATOM 1433 N N . ALA A 1 190 ? 2.828 1.150 1.126 1.00 91.75 190 ALA A N 1
ATOM 1434 C CA . ALA A 1 190 ? 2.884 -0.185 1.710 1.00 91.75 190 ALA A CA 1
ATOM 1435 C C . ALA A 1 190 ? 3.765 -0.261 2.966 1.00 91.75 190 ALA A C 1
ATOM 1437 O O . ALA A 1 190 ? 3.351 -0.828 3.968 1.00 91.75 190 ALA A O 1
ATOM 1438 N N . ILE A 1 191 ? 4.947 0.366 2.950 1.00 91.50 191 ILE A N 1
ATOM 1439 C CA . ILE A 1 191 ? 5.847 0.400 4.116 1.00 91.50 191 ILE A CA 1
ATOM 1440 C C . ILE A 1 191 ? 5.186 1.120 5.296 1.00 91.50 191 ILE A C 1
ATOM 1442 O O . ILE A 1 191 ? 5.234 0.640 6.427 1.00 91.50 191 ILE A O 1
ATOM 1446 N N . LEU A 1 192 ? 4.561 2.274 5.037 1.00 93.19 192 LEU A N 1
ATOM 1447 C CA . LEU A 1 192 ? 3.875 3.036 6.078 1.00 93.19 192 LEU A CA 1
ATOM 1448 C C . LEU A 1 192 ? 2.659 2.268 6.619 1.00 93.19 192 LEU A C 1
ATOM 1450 O O . LEU A 1 192 ? 2.426 2.289 7.826 1.00 93.19 192 LEU A O 1
ATOM 1454 N N . MET A 1 193 ? 1.946 1.544 5.754 1.00 93.50 193 MET A N 1
ATOM 1455 C CA . MET A 1 193 ? 0.884 0.626 6.158 1.00 93.50 193 MET A CA 1
ATOM 1456 C C . MET A 1 193 ? 1.415 -0.441 7.121 1.00 93.50 193 MET A C 1
ATOM 1458 O O . MET A 1 193 ? 0.938 -0.526 8.250 1.00 93.50 193 MET A O 1
ATOM 1462 N N . SER A 1 194 ? 2.450 -1.194 6.727 1.00 93.69 194 SER A N 1
ATOM 1463 C CA . SER A 1 194 ? 3.028 -2.261 7.555 1.00 93.69 194 SER A CA 1
ATOM 1464 C C . SER A 1 194 ? 3.542 -1.745 8.903 1.00 93.69 194 SER A C 1
ATOM 1466 O O . SER A 1 194 ? 3.391 -2.419 9.920 1.00 93.69 194 SER A O 1
ATOM 1468 N N . MET A 1 195 ? 4.098 -0.529 8.938 1.00 94.00 195 MET A N 1
ATOM 1469 C CA . MET A 1 195 ? 4.497 0.128 10.186 1.00 94.00 195 MET A CA 1
ATOM 1470 C C . MET A 1 195 ? 3.293 0.390 11.100 1.00 94.00 195 MET A C 1
ATOM 1472 O O . MET A 1 195 ? 3.358 0.092 12.291 1.00 94.00 195 MET A O 1
ATOM 1476 N N . ILE A 1 196 ? 2.199 0.943 10.569 1.00 95.12 196 ILE A N 1
ATOM 1477 C CA . ILE A 1 196 ? 0.988 1.201 11.359 1.00 95.12 196 ILE A CA 1
ATOM 1478 C C . ILE A 1 196 ? 0.376 -0.104 11.839 1.00 95.12 196 ILE A C 1
ATOM 1480 O O . ILE A 1 196 ? 0.014 -0.183 13.007 1.00 95.12 196 ILE A O 1
ATOM 1484 N N . HIS A 1 197 ? 0.320 -1.122 10.982 1.00 94.88 197 HIS A N 1
ATOM 1485 C CA . HIS A 1 197 ? -0.166 -2.446 11.345 1.00 94.88 197 HIS A CA 1
ATOM 1486 C C . HIS A 1 197 ? 0.624 -3.035 12.525 1.00 94.88 197 HIS A C 1
ATOM 1488 O O . HIS A 1 197 ? 0.041 -3.416 13.538 1.00 94.88 197 HIS A O 1
ATOM 1494 N N . ALA A 1 198 ? 1.959 -3.033 12.447 1.00 94.44 198 ALA A N 1
ATOM 1495 C CA . ALA A 1 198 ? 2.811 -3.537 13.524 1.00 94.44 198 ALA A CA 1
ATOM 1496 C C . ALA A 1 198 ? 2.625 -2.755 14.837 1.00 94.44 198 ALA A C 1
ATOM 1498 O O . ALA A 1 198 ? 2.517 -3.346 15.910 1.00 94.44 198 ALA A O 1
ATOM 1499 N N . VAL A 1 199 ? 2.554 -1.423 14.760 1.00 95.56 199 VAL A N 1
ATOM 1500 C CA . VAL A 1 199 ? 2.370 -0.575 15.946 1.00 95.56 199 VAL A CA 1
ATOM 1501 C C . VAL A 1 199 ? 0.963 -0.715 16.526 1.00 95.56 199 VAL A C 1
ATOM 1503 O O . VAL A 1 199 ? 0.808 -0.682 17.742 1.00 95.56 199 VAL A O 1
ATOM 1506 N N . PHE A 1 200 ? -0.059 -0.905 15.694 1.00 95.88 200 PHE A N 1
ATOM 1507 C CA . PHE A 1 200 ? -1.418 -1.199 16.141 1.00 95.88 200 PHE A CA 1
ATOM 1508 C C . PHE A 1 200 ? -1.466 -2.499 16.945 1.00 95.88 200 PHE A C 1
ATOM 1510 O O . PHE A 1 200 ? -1.952 -2.474 18.074 1.00 95.88 200 PHE A O 1
ATOM 1517 N N . HIS A 1 201 ? -0.890 -3.586 16.419 1.00 94.25 201 HIS A N 1
ATOM 1518 C CA . HIS A 1 201 ? -0.802 -4.875 17.118 1.00 94.25 201 HIS A CA 1
ATOM 1519 C C . HIS A 1 201 ? -0.081 -4.780 18.454 1.00 94.25 201 HIS A C 1
ATOM 1521 O O . HIS A 1 201 ? -0.427 -5.491 19.390 1.00 94.25 201 HIS A O 1
ATOM 1527 N N . GLU A 1 202 ? 0.916 -3.909 18.564 1.00 95.06 202 GLU A N 1
ATOM 1528 C CA . GLU A 1 202 ? 1.597 -3.711 19.836 1.00 95.06 202 GLU A CA 1
ATOM 1529 C C . GLU A 1 202 ? 0.746 -2.911 20.824 1.00 95.06 202 GLU A C 1
ATOM 1531 O O . GLU A 1 202 ? 0.544 -3.332 21.958 1.00 95.06 202 GLU A O 1
ATOM 1536 N N . LEU A 1 203 ? 0.182 -1.785 20.386 1.00 95.25 203 LEU A N 1
ATOM 1537 C CA . LEU A 1 203 ? -0.582 -0.892 21.256 1.00 95.25 203 LEU A CA 1
ATOM 1538 C C . LEU A 1 203 ? -1.929 -1.472 21.698 1.00 95.25 203 LEU A C 1
ATOM 1540 O O . LEU A 1 203 ? -2.428 -1.101 22.759 1.00 95.25 203 LEU A O 1
ATOM 1544 N N . VAL A 1 204 ? -2.551 -2.326 20.884 1.00 93.94 204 VAL A N 1
ATOM 1545 C CA . VAL A 1 204 ? -3.872 -2.890 21.188 1.00 93.94 204 VAL A CA 1
ATOM 1546 C C . VAL A 1 204 ? -3.807 -3.938 22.304 1.00 93.94 204 VAL A C 1
ATOM 1548 O O . VAL A 1 204 ? -4.772 -4.064 23.057 1.00 93.94 204 VAL A O 1
ATOM 1551 N N . LYS A 1 205 ? -2.665 -4.624 22.481 1.00 89.88 205 LYS A N 1
ATOM 1552 C CA . LYS A 1 205 ? -2.445 -5.617 23.554 1.00 89.88 205 LYS A CA 1
ATOM 1553 C C . LYS A 1 205 ? -2.577 -5.018 24.951 1.00 89.88 205 LYS A C 1
ATOM 1555 O O . LYS A 1 205 ? -3.094 -5.674 25.847 1.00 89.88 205 LYS A O 1
ATOM 1560 N N . ASP A 1 206 ? -2.166 -3.762 25.118 1.00 88.69 206 ASP A N 1
ATOM 1561 C CA . ASP A 1 206 ? -2.306 -3.023 26.380 1.00 88.69 206 ASP A CA 1
ATOM 1562 C C . ASP A 1 206 ? -3.772 -2.689 26.712 1.00 88.69 206 ASP A C 1
ATOM 1564 O O . ASP A 1 206 ? -4.078 -2.148 27.776 1.00 88.69 206 ASP A O 1
ATOM 1568 N N . GLY A 1 207 ? -4.690 -2.943 25.776 1.00 88.12 207 GLY A N 1
ATOM 1569 C CA . GLY A 1 207 ? -6.107 -2.660 25.906 1.00 88.12 207 GLY A CA 1
ATOM 1570 C C . GLY A 1 207 ? -6.467 -1.195 26.200 1.00 88.12 207 GLY A C 1
ATOM 1571 O O . GLY A 1 207 ? -7.456 -0.989 26.909 1.00 88.12 207 GLY A O 1
ATOM 1572 N N . PRO A 1 208 ? -5.773 -0.165 25.674 1.00 93.31 208 PRO A N 1
ATOM 1573 C CA . PRO A 1 208 ? -6.116 1.226 25.959 1.00 93.31 208 PRO A CA 1
ATOM 1574 C C . PRO A 1 208 ? -7.498 1.580 25.388 1.00 93.31 208 PRO A C 1
ATOM 1576 O O . PRO A 1 208 ? -7.942 0.942 24.431 1.00 93.31 208 PRO A O 1
ATOM 1579 N N . PRO A 1 209 ? -8.174 2.627 25.891 1.00 94.12 209 PRO A N 1
ATOM 1580 C CA . PRO A 1 209 ? -9.382 3.145 25.253 1.00 94.12 209 PRO A CA 1
ATOM 1581 C C . PRO A 1 209 ? -9.148 3.451 23.765 1.00 94.12 209 PRO A C 1
ATOM 1583 O O . PRO A 1 209 ? -8.110 4.013 23.407 1.00 94.12 209 PRO A O 1
ATOM 1586 N N . ILE A 1 210 ? -10.117 3.144 22.896 1.00 95.31 210 ILE A N 1
ATOM 1587 C CA . ILE A 1 210 ? -9.956 3.247 21.430 1.00 95.31 210 ILE A CA 1
ATOM 1588 C C . ILE A 1 210 ? -9.519 4.645 20.944 1.00 95.31 210 ILE A C 1
ATOM 1590 O O . ILE A 1 210 ? -8.733 4.772 20.005 1.00 95.31 210 ILE A O 1
ATOM 1594 N N . LEU A 1 211 ? -9.964 5.715 21.612 1.00 96.12 211 LEU A N 1
ATOM 1595 C CA . LEU A 1 211 ? -9.538 7.083 21.295 1.00 96.12 211 LEU A CA 1
ATOM 1596 C C . LEU A 1 211 ? -8.052 7.314 21.604 1.00 96.12 211 LEU A C 1
ATOM 1598 O O . LEU A 1 211 ? -7.364 8.018 20.867 1.00 96.12 211 LEU A O 1
ATOM 1602 N N . GLU A 1 212 ? -7.554 6.732 22.692 1.00 97.06 212 GLU A N 1
ATOM 1603 C CA . GLU A 1 212 ? -6.145 6.823 23.065 1.00 97.06 212 GLU A CA 1
ATOM 1604 C C . GLU A 1 212 ? -5.276 5.984 22.120 1.00 97.06 212 GLU A C 1
ATOM 1606 O O . GLU A 1 212 ? -4.222 6.447 21.686 1.00 97.06 212 GLU A O 1
ATOM 1611 N N . LEU A 1 213 ? -5.760 4.810 21.700 1.00 96.81 213 LEU A N 1
ATOM 1612 C CA . LEU A 1 213 ? -5.129 4.024 20.637 1.00 96.81 213 LEU A CA 1
ATOM 1613 C C . LEU A 1 213 ? -4.957 4.857 19.355 1.00 96.81 213 LEU A C 1
ATOM 1615 O O . LEU A 1 213 ? -3.846 4.962 18.833 1.00 96.81 213 LEU A O 1
ATOM 1619 N N . ALA A 1 214 ? -6.019 5.533 18.902 1.00 97.19 214 ALA A N 1
ATOM 1620 C CA . ALA A 1 214 ? -5.965 6.426 17.742 1.00 97.19 214 ALA A CA 1
ATOM 1621 C C . ALA A 1 214 ? -4.935 7.558 17.914 1.00 97.19 214 ALA A C 1
ATOM 1623 O O . ALA A 1 214 ? -4.156 7.844 17.001 1.00 97.19 214 ALA A O 1
ATOM 1624 N N . ARG A 1 215 ? -4.888 8.195 19.094 1.00 97.56 215 ARG A N 1
ATOM 1625 C CA . ARG A 1 215 ? -3.920 9.265 19.397 1.00 97.56 215 ARG A CA 1
ATOM 1626 C C . ARG A 1 215 ? -2.480 8.766 19.344 1.00 97.56 215 ARG A C 1
ATOM 1628 O O . ARG A 1 215 ? -1.623 9.448 18.777 1.00 97.56 215 ARG A O 1
ATOM 1635 N N . ARG A 1 216 ? -2.210 7.582 19.896 1.00 97.12 216 ARG A N 1
ATOM 1636 C CA . ARG A 1 216 ? -0.876 6.968 19.880 1.00 97.12 216 ARG A CA 1
ATOM 1637 C C . ARG A 1 216 ? -0.442 6.594 18.466 1.00 97.12 216 ARG A C 1
ATOM 1639 O O . ARG A 1 216 ? 0.686 6.914 18.090 1.00 97.12 216 ARG A O 1
ATOM 1646 N N . LEU A 1 217 ? -1.340 6.011 17.667 1.00 96.69 217 LEU A N 1
ATOM 1647 C CA . LEU A 1 217 ? -1.092 5.732 16.248 1.00 96.69 217 LEU A CA 1
ATOM 1648 C C . LEU A 1 217 ? -0.766 7.014 15.477 1.00 96.69 217 LEU A C 1
ATOM 1650 O O . LEU A 1 217 ? 0.257 7.075 14.796 1.00 96.69 217 LEU A O 1
ATOM 1654 N N . ASN A 1 218 ? -1.563 8.071 15.655 1.00 96.50 218 ASN A N 1
ATOM 1655 C CA . ASN A 1 218 ? -1.298 9.371 15.041 1.00 96.50 218 ASN A CA 1
ATOM 1656 C C . ASN A 1 218 ? 0.077 9.929 15.449 1.00 96.50 218 ASN A C 1
ATOM 1658 O O . ASN A 1 218 ? 0.840 10.386 14.602 1.00 96.50 218 ASN A O 1
ATOM 1662 N N . GLY A 1 219 ? 0.441 9.833 16.732 1.00 96.06 219 GLY A N 1
ATOM 1663 C CA . GLY A 1 219 ? 1.766 10.230 17.209 1.00 96.06 219 GLY A CA 1
ATOM 1664 C C . GLY A 1 219 ? 2.903 9.453 16.537 1.00 96.06 219 GLY A C 1
ATOM 1665 O O . GLY A 1 219 ? 3.939 10.032 16.219 1.00 96.06 219 GLY A O 1
ATOM 1666 N N . THR A 1 220 ? 2.715 8.158 16.278 1.00 94.75 220 THR A N 1
ATOM 1667 C CA . THR A 1 220 ? 3.684 7.339 15.535 1.00 94.75 220 THR A CA 1
ATOM 1668 C C . THR A 1 220 ? 3.812 7.788 14.083 1.00 94.75 220 THR A C 1
ATOM 1670 O O . THR A 1 220 ? 4.939 7.919 13.604 1.00 94.75 220 THR A O 1
ATOM 1673 N N . VAL A 1 221 ? 2.698 8.064 13.398 1.00 94.50 221 VAL A N 1
ATOM 1674 C CA . VAL A 1 221 ? 2.718 8.578 12.020 1.00 94.50 221 VAL A CA 1
ATOM 1675 C C . VAL A 1 221 ? 3.445 9.919 11.963 1.00 94.50 221 VAL A C 1
ATOM 1677 O O . VAL A 1 221 ? 4.363 10.069 11.167 1.00 94.50 221 VAL A O 1
ATOM 1680 N N . LEU A 1 222 ? 3.129 10.856 12.860 1.00 94.56 222 LEU A N 1
ATOM 1681 C CA . LEU A 1 222 ? 3.773 12.175 12.906 1.00 94.56 222 LEU A CA 1
ATOM 1682 C C . LEU A 1 222 ? 5.288 12.117 13.157 1.00 94.56 222 LEU A C 1
ATOM 1684 O O . LEU A 1 222 ? 6.008 13.011 12.721 1.00 94.56 222 LEU A O 1
ATOM 1688 N N . ARG A 1 223 ? 5.781 11.090 13.862 1.00 93.81 223 ARG A N 1
ATOM 1689 C CA . ARG A 1 223 ? 7.218 10.921 14.133 1.00 93.81 223 ARG A CA 1
ATOM 1690 C C . ARG A 1 223 ? 7.995 10.312 12.968 1.00 93.81 223 ARG A C 1
ATOM 1692 O O . ARG A 1 223 ? 9.162 10.651 12.798 1.00 93.81 223 ARG A O 1
ATOM 1699 N N . HIS A 1 224 ? 7.386 9.398 12.212 1.00 89.56 224 HIS A N 1
ATOM 1700 C CA . HIS A 1 224 ? 8.118 8.555 11.257 1.00 89.56 224 HIS A CA 1
ATOM 1701 C C . HIS A 1 224 ? 7.738 8.791 9.794 1.00 89.56 224 HIS A C 1
ATOM 1703 O O . HIS A 1 224 ? 8.541 8.513 8.903 1.00 89.56 224 HIS A O 1
ATOM 1709 N N . ALA A 1 225 ? 6.533 9.290 9.518 1.00 89.12 225 ALA A N 1
ATOM 1710 C CA . ALA A 1 225 ? 6.108 9.580 8.159 1.00 89.12 225 ALA A CA 1
ATOM 1711 C C . ALA A 1 225 ? 6.645 10.949 7.701 1.00 89.12 225 ALA A C 1
ATOM 1713 O O . ALA A 1 225 ? 6.698 11.897 8.488 1.00 89.12 225 ALA A O 1
ATOM 1714 N N . PRO A 1 226 ? 7.029 11.095 6.420 1.00 86.31 226 PRO A N 1
ATOM 1715 C CA . PRO A 1 226 ? 7.333 12.404 5.857 1.00 86.31 226 PRO A CA 1
ATOM 1716 C C . PRO A 1 226 ? 6.092 13.305 5.899 1.00 86.31 226 PRO A C 1
ATOM 1718 O O . PRO A 1 226 ? 4.965 12.833 5.769 1.00 86.31 226 PRO A O 1
ATOM 1721 N N . SER A 1 227 ? 6.297 14.619 6.008 1.00 84.25 227 SER A N 1
ATOM 1722 C CA . SER A 1 227 ? 5.223 15.608 6.208 1.00 84.25 227 SER A CA 1
ATOM 1723 C C . SER A 1 227 ? 4.169 15.668 5.096 1.00 84.25 227 SER A C 1
ATOM 1725 O O . SER A 1 227 ? 3.103 16.242 5.291 1.00 84.25 227 SER A O 1
ATOM 1727 N N . ASN A 1 228 ? 4.450 15.088 3.929 1.00 86.31 228 ASN A N 1
ATOM 1728 C CA . ASN A 1 228 ? 3.523 14.993 2.803 1.00 86.31 228 ASN A CA 1
ATOM 1729 C C . ASN A 1 228 ? 2.758 13.660 2.744 1.00 86.31 228 ASN A C 1
ATOM 1731 O O . ASN A 1 228 ? 2.120 13.377 1.728 1.00 86.31 228 ASN A O 1
ATOM 1735 N N . ARG A 1 229 ? 2.844 12.826 3.784 1.00 88.94 229 ARG A N 1
ATOM 1736 C CA . ARG A 1 229 ? 2.072 11.591 3.907 1.00 88.94 229 ARG A CA 1
ATOM 1737 C C . ARG A 1 229 ? 1.258 11.588 5.186 1.00 88.94 229 ARG A C 1
ATOM 1739 O O . ARG A 1 229 ? 1.698 12.045 6.233 1.00 88.94 229 ARG A O 1
ATOM 1746 N N . PHE A 1 230 ? 0.070 11.024 5.075 1.00 92.56 230 PHE A N 1
ATOM 1747 C CA . PHE A 1 230 ? -0.851 10.810 6.174 1.00 92.56 230 PHE A CA 1
ATOM 1748 C C . PHE A 1 230 ? -1.575 9.490 5.945 1.00 92.56 230 PHE A C 1
ATOM 1750 O O . PHE A 1 230 ? -1.498 8.905 4.861 1.00 92.56 230 PHE A O 1
ATOM 1757 N N . VAL A 1 231 ? -2.267 9.028 6.976 1.00 95.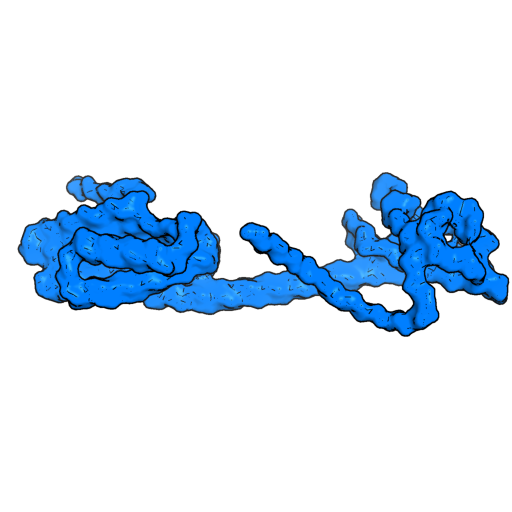12 231 VAL A N 1
ATOM 1758 C CA . VAL A 1 231 ? -3.087 7.825 6.912 1.00 95.12 231 VAL A CA 1
ATOM 1759 C C . VAL A 1 231 ? -4.452 8.177 7.450 1.00 95.12 231 VAL A C 1
ATOM 1761 O O . VAL A 1 231 ? -4.564 8.785 8.514 1.00 95.12 231 VAL A O 1
ATOM 1764 N N . THR A 1 232 ? -5.475 7.836 6.684 1.00 95.31 232 THR A N 1
ATOM 1765 C CA . THR A 1 232 ? -6.853 7.913 7.147 1.00 95.31 232 THR A CA 1
ATOM 1766 C C . THR A 1 232 ? -7.210 6.584 7.787 1.00 95.31 232 THR A C 1
ATOM 1768 O O . THR A 1 232 ? -6.821 5.536 7.277 1.00 95.31 232 THR A O 1
ATOM 1771 N N . LEU A 1 233 ? -7.901 6.619 8.922 1.00 95.44 233 LEU A N 1
ATOM 1772 C CA . LEU A 1 233 ? -8.222 5.421 9.697 1.00 95.44 233 LEU A CA 1
ATOM 1773 C C . LEU A 1 233 ? -9.652 5.478 10.219 1.00 95.44 233 LEU A C 1
ATOM 1775 O O . LEU A 1 233 ? -10.145 6.539 10.595 1.00 95.44 233 LEU A O 1
ATOM 1779 N N . VAL A 1 234 ? -10.290 4.322 10.309 1.00 96.12 234 VAL A N 1
ATOM 1780 C CA . VAL A 1 234 ? -11.455 4.068 11.149 1.00 96.12 234 VAL A CA 1
ATOM 1781 C C . VAL A 1 234 ? -11.073 2.952 12.097 1.00 96.12 234 VAL A C 1
ATOM 1783 O O . VAL A 1 234 ? -10.671 1.876 11.664 1.00 96.12 234 VAL A O 1
ATOM 1786 N N . LEU A 1 235 ? -11.214 3.217 13.389 1.00 96.00 235 LEU A N 1
ATOM 1787 C CA . LEU A 1 235 ? -11.159 2.194 14.419 1.00 96.00 235 LEU A CA 1
ATOM 1788 C C . LEU A 1 235 ? -12.579 1.951 14.912 1.00 96.00 235 LEU A C 1
ATOM 1790 O O . LEU A 1 235 ? -13.303 2.914 15.183 1.00 96.00 235 LEU A O 1
ATOM 1794 N N . ALA A 1 236 ? -12.968 0.692 15.062 1.00 94.88 236 ALA A N 1
ATOM 1795 C CA . ALA A 1 236 ? -14.186 0.341 15.774 1.00 94.88 236 ALA A CA 1
ATOM 1796 C C . ALA A 1 236 ? -13.890 -0.706 16.841 1.00 94.88 236 ALA A C 1
ATOM 1798 O O . ALA A 1 236 ? -13.121 -1.636 16.626 1.00 94.88 236 ALA A O 1
ATOM 1799 N N . GLU A 1 237 ? -14.502 -0.534 17.999 1.00 95.31 237 GLU A N 1
ATOM 1800 C CA . GLU A 1 237 ? -14.418 -1.453 19.121 1.00 95.31 237 GLU A CA 1
ATOM 1801 C C . GLU A 1 237 ? -15.810 -1.996 19.401 1.00 95.31 237 GLU A C 1
ATOM 1803 O O . GLU A 1 237 ? -16.735 -1.228 19.665 1.00 95.31 237 GLU A O 1
ATOM 1808 N N . LEU A 1 238 ? -15.944 -3.313 19.336 1.00 94.81 238 LEU A N 1
ATOM 1809 C CA . LEU A 1 238 ? -17.131 -4.054 19.709 1.00 94.81 238 LEU A CA 1
ATOM 1810 C C . LEU A 1 238 ? -16.956 -4.605 21.124 1.00 94.81 238 LEU A C 1
ATOM 1812 O O . LEU A 1 238 ? -16.063 -5.406 21.383 1.00 94.81 238 LEU A O 1
ATOM 1816 N N . ASP A 1 239 ? -17.864 -4.216 22.008 1.00 94.69 239 ASP A N 1
ATOM 1817 C CA . ASP A 1 239 ? -18.154 -4.902 23.261 1.00 94.69 239 ASP A CA 1
ATOM 1818 C C . ASP A 1 239 ? -19.285 -5.902 22.988 1.00 94.69 239 ASP A C 1
ATOM 1820 O O . ASP A 1 239 ? -20.456 -5.523 22.881 1.00 94.69 239 ASP A O 1
ATOM 1824 N N . ALA A 1 240 ? -18.922 -7.172 22.811 1.00 92.75 240 ALA A N 1
ATOM 1825 C CA . ALA A 1 240 ? -19.844 -8.252 22.475 1.00 92.75 240 ALA A CA 1
ATOM 1826 C C . ALA A 1 240 ? -20.768 -8.625 23.645 1.00 92.75 240 ALA A C 1
ATOM 1828 O O . ALA A 1 240 ? -21.836 -9.183 23.415 1.00 92.75 240 ALA A O 1
ATOM 1829 N N . THR A 1 241 ? -20.395 -8.281 24.883 1.00 92.38 241 THR A N 1
ATOM 1830 C CA . THR A 1 241 ? -21.230 -8.528 26.069 1.00 92.38 241 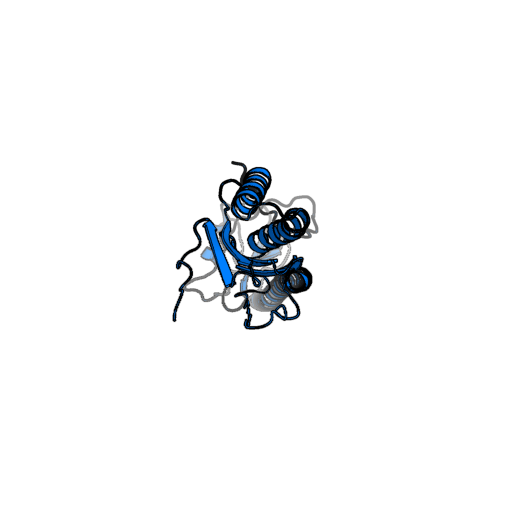THR A CA 1
ATOM 1831 C C . THR A 1 241 ? -22.333 -7.478 26.179 1.00 92.38 241 THR A C 1
ATOM 1833 O O . THR A 1 241 ? -23.487 -7.803 26.448 1.00 92.38 241 THR A O 1
ATOM 1836 N N . ALA A 1 242 ? -21.991 -6.207 25.949 1.00 94.06 242 ALA A N 1
ATOM 1837 C CA . ALA A 1 242 ? -22.946 -5.099 25.976 1.00 94.06 242 ALA A CA 1
ATOM 1838 C C . ALA A 1 242 ? -23.620 -4.830 24.618 1.00 94.06 242 ALA A C 1
ATOM 1840 O O . ALA A 1 242 ? -24.438 -3.914 24.520 1.00 94.06 242 ALA A O 1
ATOM 1841 N N . HIS A 1 243 ? -23.252 -5.576 23.572 1.00 93.19 243 HIS A N 1
ATOM 1842 C CA . HIS A 1 243 ? -23.665 -5.363 22.183 1.00 93.19 243 HIS A CA 1
ATOM 1843 C C . HIS A 1 243 ? -23.488 -3.912 21.706 1.00 93.19 243 HIS A C 1
ATOM 1845 O O . HIS A 1 243 ? -24.350 -3.337 21.036 1.00 93.19 243 HIS A O 1
ATOM 1851 N N . ARG A 1 244 ? -22.355 -3.298 22.062 1.00 94.31 244 ARG A N 1
ATOM 1852 C CA . ARG A 1 244 ? -22.075 -1.883 21.796 1.00 94.31 244 ARG A CA 1
ATOM 1853 C C . ARG A 1 244 ? -20.854 -1.736 20.905 1.00 94.31 244 ARG A C 1
ATOM 1855 O O . ARG A 1 244 ? -19.803 -2.290 21.202 1.00 94.31 244 ARG A O 1
ATOM 1862 N N . VAL A 1 245 ? -20.984 -0.920 19.863 1.00 93.62 245 VAL A N 1
ATOM 1863 C CA . VAL A 1 245 ? -19.869 -0.546 18.988 1.00 93.62 245 VAL A CA 1
ATOM 1864 C C . VAL A 1 245 ? -19.495 0.911 19.230 1.00 93.62 245 VAL A C 1
ATOM 1866 O O . VAL A 1 245 ? -20.345 1.798 19.151 1.00 93.62 245 VAL A O 1
ATOM 1869 N N . THR A 1 246 ? -18.218 1.158 19.505 1.00 94.75 246 THR A N 1
ATOM 1870 C CA . THR A 1 246 ? -17.630 2.498 19.604 1.00 94.75 246 THR A CA 1
ATOM 1871 C C . THR A 1 246 ? -16.746 2.733 18.390 1.00 94.75 246 THR A C 1
ATOM 1873 O O . THR A 1 246 ? -15.862 1.929 18.121 1.00 94.75 246 THR A O 1
ATOM 1876 N N . VAL A 1 247 ? -16.953 3.833 17.664 1.00 94.94 247 VAL A N 1
ATOM 1877 C CA . VAL A 1 247 ? -16.211 4.137 16.431 1.00 94.94 247 VAL A CA 1
ATOM 1878 C C . VAL A 1 247 ? -15.428 5.434 16.587 1.00 94.94 247 VAL A C 1
ATOM 1880 O O . VAL A 1 247 ? -15.962 6.439 17.055 1.00 94.94 247 VAL A O 1
ATOM 1883 N N . VAL A 1 248 ? -14.173 5.427 16.142 1.00 95.94 248 VAL A N 1
ATOM 1884 C CA . VAL A 1 248 ? -13.333 6.618 15.997 1.00 95.94 248 VAL A CA 1
ATOM 1885 C C . VAL A 1 248 ? -12.951 6.754 14.529 1.00 95.94 248 VAL A C 1
ATOM 1887 O O . VAL A 1 248 ? -12.213 5.930 13.993 1.00 95.94 248 VAL A O 1
ATOM 1890 N N . ASN A 1 249 ? -13.455 7.801 13.875 1.00 94.81 249 ASN A N 1
ATOM 1891 C CA . ASN A 1 249 ? -13.062 8.149 12.512 1.00 94.81 249 ASN A CA 1
ATOM 1892 C C . ASN A 1 249 ? -11.926 9.185 12.549 1.00 94.81 249 ASN A C 1
ATOM 1894 O O . ASN A 1 249 ? -12.085 10.289 13.069 1.00 94.81 249 ASN A O 1
ATOM 1898 N N . CYS A 1 250 ? -10.786 8.825 11.969 1.00 94.62 250 CYS A N 1
ATOM 1899 C CA . CYS A 1 250 ? -9.584 9.636 11.821 1.00 94.62 250 CYS A CA 1
ATOM 1900 C C . CYS A 1 250 ? -9.436 10.152 10.378 1.00 94.62 250 CYS A C 1
ATOM 1902 O O . CYS A 1 250 ? -8.383 10.006 9.758 1.00 94.62 250 CYS A O 1
ATOM 1904 N N . GLY A 1 251 ? -10.503 10.734 9.828 1.00 91.88 251 GLY A N 1
ATOM 1905 C CA . GLY A 1 251 ? -10.509 11.355 8.500 1.00 91.88 251 GLY A CA 1
ATOM 1906 C C . GLY A 1 251 ? -10.695 10.389 7.327 1.00 91.88 251 GLY A C 1
ATOM 1907 O O . GLY A 1 251 ? -10.441 10.778 6.190 1.00 91.88 251 GLY A O 1
ATOM 1908 N N . HIS A 1 252 ? -11.124 9.150 7.577 1.00 89.69 252 HIS A N 1
ATOM 1909 C CA . HIS A 1 252 ? -11.436 8.184 6.524 1.00 89.69 252 HIS A CA 1
ATOM 1910 C C . HIS A 1 252 ? -12.799 8.498 5.902 1.00 89.69 252 HIS A C 1
ATOM 1912 O O . HIS A 1 252 ? -13.795 8.696 6.611 1.00 89.69 252 HIS A O 1
ATOM 1918 N N . ALA A 1 253 ? -12.826 8.553 4.572 1.00 81.62 253 ALA A N 1
ATOM 1919 C CA . ALA A 1 253 ? -14.011 8.827 3.777 1.00 81.62 253 ALA A CA 1
ATOM 1920 C C . ALA A 1 253 ? -14.232 7.687 2.765 1.00 81.62 253 ALA A C 1
ATOM 1922 O O . ALA A 1 253 ? -13.262 7.246 2.152 1.00 81.62 253 ALA A O 1
ATOM 1923 N N . PRO A 1 254 ? -15.481 7.248 2.525 1.00 79.12 254 PRO A N 1
ATOM 1924 C CA . PRO A 1 254 ? -16.714 7.703 3.170 1.00 79.12 254 PRO A CA 1
ATOM 1925 C C . PRO A 1 254 ? -16.791 7.302 4.653 1.00 79.12 254 PRO A C 1
ATOM 1927 O O . PRO A 1 254 ? -16.091 6.401 5.109 1.00 79.12 254 PRO A O 1
ATOM 1930 N N . ALA A 1 255 ? -17.634 8.005 5.416 1.00 73.06 255 ALA A N 1
ATOM 1931 C CA . ALA A 1 255 ? -17.885 7.642 6.807 1.00 73.06 255 ALA A CA 1
ATOM 1932 C C . ALA A 1 255 ? -18.468 6.216 6.893 1.00 73.06 255 ALA A C 1
ATOM 1934 O O . ALA A 1 255 ? -19.192 5.811 5.978 1.00 73.06 255 ALA A O 1
ATOM 1935 N N . PRO A 1 256 ? -18.201 5.468 7.981 1.00 79.12 256 PRO A N 1
ATOM 1936 C CA . PRO A 1 256 ? -18.766 4.137 8.168 1.00 79.12 256 PRO A CA 1
ATOM 1937 C C . PRO A 1 256 ? -20.290 4.161 8.041 1.00 79.12 256 PRO A C 1
ATOM 1939 O O . PRO A 1 256 ? -20.968 4.938 8.716 1.00 79.12 256 PRO A O 1
ATOM 1942 N N . LEU A 1 257 ? -20.824 3.315 7.163 1.00 80.50 257 LEU A N 1
ATOM 1943 C CA . LEU A 1 257 ? -22.262 3.164 6.981 1.00 80.50 257 LEU A CA 1
ATOM 1944 C C . LEU A 1 257 ? -22.795 2.175 8.017 1.00 80.50 257 LEU A C 1
ATOM 1946 O O . LEU A 1 257 ? -22.335 1.038 8.088 1.00 80.50 257 LEU A O 1
ATOM 1950 N N . VAL A 1 258 ? -23.785 2.605 8.796 1.00 82.06 258 VAL A N 1
ATOM 1951 C CA . VAL A 1 258 ? -24.540 1.738 9.706 1.00 82.06 258 VAL A CA 1
ATOM 1952 C C . VAL A 1 258 ? -25.942 1.578 9.131 1.00 82.06 258 VAL A C 1
ATOM 1954 O O . VAL A 1 258 ? -26.708 2.540 9.091 1.00 82.06 258 VAL A O 1
ATOM 1957 N N . ALA A 1 259 ? -26.264 0.373 8.668 1.00 79.38 259 ALA A N 1
ATOM 1958 C CA . ALA A 1 259 ? -27.597 -0.001 8.204 1.00 79.38 259 ALA A CA 1
ATOM 1959 C C . ALA A 1 259 ? -28.255 -0.950 9.219 1.00 79.38 259 ALA A C 1
ATOM 1961 O O . ALA A 1 259 ? -27.555 -1.671 9.931 1.00 79.38 259 ALA A O 1
ATOM 1962 N N . ARG A 1 260 ? -29.586 -0.908 9.307 1.00 65.06 260 ARG A N 1
ATOM 1963 C CA . ARG A 1 260 ? -30.410 -1.788 10.148 1.00 65.06 260 ARG A CA 1
ATOM 1964 C C . ARG A 1 260 ? -31.283 -2.669 9.277 1.00 65.06 260 ARG A C 1
ATOM 1966 O O . ARG A 1 260 ? -31.743 -2.145 8.237 1.00 65.06 260 ARG A O 1
#

Foldseek 3Di:
DDDDDDDDDDDPDPDDPDDDDQDQDPVVQDDPNDGDQPPPLPQAPPPDPSRPPGPPRDFFREKGKEFLDQPHDGPGIDMDTDGPVDDGDDPVNSVVSNVVSPVVSNVVVVVVVVVVVVVVVVVLVVLLVLLVVLVVLEDPDADDQPPDDDDDDDDAPHSAFLWGKYWDDLDPQKIKIKTKGKPDTGDLSSVLSVVLSVLLVVVCNVVDDPVVSVVVSQVVCVVPPDPPMDMWMKMWMARSVVRDIDIDGRPDPPDDDDDD

Secondary structure (DSSP, 8-state):
---PPPPPPPP-----TT-------GGGGEETTEE-------S-GGG-GGGTT-TT-SSEEEEEEEEEE-SS-EEEEEEEEEETTSPPPPHHHHHHHHHHHHHHHHHHHHHHHHHHHHHHHHHHHHHHHHHHHHHTTS-SS----TT---------SSSS-S-EEEEEEEETTEEEEEEEEESS-SHHHHHHHHHHHHHHHHHHHT---HHHHHHHHHHHHHHHS-TT--EEEEEEEEETTTTEEEEEEEB-SSPPP---